Protein AF-A0A087GXR0-F1 (afdb_monomer)

Mean predicted aligned error: 20.72 Å

Organism: Arabis alpina (NCBI:txid50452)

Solvent-accessible surface area (backbone atoms only — not comparable to full-atom values): 18730 Å² total; per-residue (Å²): 136,85,79,82,79,74,84,76,69,85,72,77,83,76,86,77,91,80,88,78,87,49,91,90,51,58,54,83,78,35,66,70,58,39,52,51,51,52,47,58,57,55,62,73,44,72,85,60,73,87,81,65,79,83,84,52,60,67,59,54,51,52,51,51,52,51,51,53,50,52,55,45,50,51,52,52,50,49,53,54,48,54,55,49,50,55,50,49,56,51,50,52,54,52,50,56,54,50,49,57,53,50,54,54,50,51,51,54,51,49,53,53,49,54,52,51,52,52,52,51,51,54,51,52,52,52,52,52,54,52,50,55,52,49,57,48,52,52,51,56,49,54,52,50,55,52,49,52,54,51,53,52,51,50,51,51,50,51,52,52,52,51,49,51,51,52,49,51,50,53,50,50,53,51,55,49,55,51,52,51,50,52,50,52,53,50,46,53,52,51,48,52,53,50,50,52,52,50,54,49,51,55,51,41,46,74,73,70,47,93,69,62,63,71,61,54,55,49,50,52,50,52,45,50,52,50,49,55,53,54,73,65,54,85,72,80,75,82,51,82,72,80,72,63,79,74,73,80,69,82,75,72,74,84,75,70,77,79,82,76,78,76,78,72,74,79,80,76,80,75,81,88,81,90,85,88,82,85,87,83,89,80,88,81,93,74,92,79,81,87,81,86,86,81,88,81,82,90,86,136

Radius of gyration: 70.21 Å; Cα contacts (8 Å, |Δi|>4): 50; chains: 1; bounding box: 139×58×192 Å

pLDDT: mean 74.2, std 22.51, range [32.25, 98.5]

Sequence (300 aa):
MRGKIEETGDLPSFDFEFSFKGYGKHISDVPEKCTEFLRCVQGHLRQYNPALDFADKPVYTLYAEELVRDVSHVNFMATRLAKTELRTIKLTSEVETLKGQLDRQVEISMEMTEEAESARGRAKEAGNKLGMLRDQLERERNERDAEILLLKEENKKLKAAGLDVVQKTVQTTISKALSDAEEDNHLNSLINQVNYSLELYASLRADGIDVTEEKIEKLQADLKSLNEEFDSLDVEVAKPEDYLVIPVADRVPLDLPSFHLYFGEGTRTRPARETYLQLKSRDCSGRRKCPGRGRGSRCG

Structure (mmCIF, N/CA/C/O backbone):
data_AF-A0A087GXR0-F1
#
_entry.id   AF-A0A087GXR0-F1
#
loop_
_atom_site.group_PDB
_atom_site.id
_atom_site.type_symbol
_atom_site.label_atom_id
_atom_site.label_alt_id
_atom_site.label_comp_id
_atom_site.label_asym_id
_atom_site.label_entity_id
_atom_site.label_seq_id
_atom_site.pdbx_PDB_ins_code
_atom_site.Cartn_x
_atom_site.Cartn_y
_atom_site.Cartn_z
_atom_site.occupancy
_atom_site.B_iso_or_equiv
_atom_site.auth_seq_id
_atom_site.auth_comp_id
_atom_site.auth_asym_id
_atom_site.auth_atom_id
_atom_site.pdbx_PDB_model_num
ATOM 1 N N . MET A 1 1 ? 69.099 -2.886 -46.175 1.00 37.75 1 MET A N 1
ATOM 2 C CA . MET A 1 1 ? 69.866 -2.611 -47.407 1.00 37.75 1 MET A CA 1
ATOM 3 C C . MET A 1 1 ? 69.306 -1.345 -48.021 1.00 37.75 1 MET A C 1
ATOM 5 O O . MET A 1 1 ? 68.123 -1.304 -48.321 1.00 37.75 1 MET A O 1
ATOM 9 N N . ARG A 1 2 ? 70.108 -0.279 -48.053 1.00 35.69 2 ARG A N 1
ATOM 10 C CA . ARG A 1 2 ? 69.692 1.078 -48.419 1.00 35.69 2 ARG A CA 1
ATOM 11 C C . ARG A 1 2 ? 70.212 1.331 -49.838 1.00 35.69 2 ARG A C 1
ATOM 13 O O . ARG A 1 2 ? 71.390 1.627 -50.005 1.00 35.69 2 ARG A O 1
ATOM 20 N N . GLY A 1 3 ? 69.368 1.086 -50.839 1.00 36.41 3 GLY A N 1
ATOM 21 C CA . GLY A 1 3 ? 69.678 1.391 -52.235 1.00 36.41 3 GLY A CA 1
ATOM 22 C C . GLY A 1 3 ? 69.648 2.900 -52.435 1.00 36.41 3 GLY A C 1
ATOM 23 O O . GLY A 1 3 ? 68.639 3.536 -52.137 1.00 36.41 3 GLY A O 1
ATOM 24 N N . LYS A 1 4 ? 70.775 3.471 -52.866 1.00 35.72 4 LYS A N 1
ATOM 25 C CA . LYS A 1 4 ? 70.855 4.853 -53.338 1.00 35.72 4 LYS A CA 1
ATOM 26 C C . LYS A 1 4 ? 70.000 4.954 -54.600 1.00 35.72 4 LYS A C 1
ATOM 28 O O . LYS A 1 4 ? 70.292 4.273 -55.577 1.00 35.72 4 LYS A O 1
ATOM 33 N N . ILE A 1 5 ? 68.945 5.757 -54.548 1.00 42.88 5 ILE A N 1
ATOM 34 C CA . ILE A 1 5 ? 68.264 6.230 -55.750 1.00 42.88 5 ILE A CA 1
ATOM 35 C C . ILE A 1 5 ? 69.165 7.341 -56.281 1.00 42.88 5 ILE A C 1
ATOM 37 O O . ILE A 1 5 ? 69.386 8.337 -55.593 1.00 42.88 5 ILE A O 1
ATOM 41 N N . GLU A 1 6 ? 69.785 7.089 -57.428 1.00 41.47 6 GLU A N 1
ATOM 42 C CA . GLU A 1 6 ? 70.502 8.102 -58.192 1.00 41.47 6 GLU A CA 1
ATOM 43 C C . GLU A 1 6 ? 69.533 9.238 -58.532 1.00 41.47 6 GLU A C 1
ATOM 45 O O . GLU A 1 6 ? 68.385 8.988 -58.903 1.00 41.47 6 GLU A O 1
ATOM 50 N N . GLU A 1 7 ? 69.991 10.480 -58.362 1.00 43.94 7 GLU A N 1
ATOM 51 C CA . GLU A 1 7 ? 69.312 11.675 -58.853 1.00 43.94 7 GLU A CA 1
ATOM 52 C C . GLU A 1 7 ? 69.064 11.517 -60.356 1.00 43.94 7 GLU A C 1
ATOM 54 O O . GLU A 1 7 ? 69.954 11.704 -61.186 1.00 43.94 7 GLU A O 1
ATOM 59 N N . THR A 1 8 ? 67.833 11.169 -60.722 1.00 38.31 8 THR A N 1
ATOM 60 C CA . THR A 1 8 ? 67.311 11.476 -62.048 1.00 38.31 8 THR A CA 1
ATOM 61 C C . THR A 1 8 ? 67.240 12.990 -62.133 1.00 38.31 8 THR A C 1
ATOM 63 O O . THR A 1 8 ? 66.433 13.600 -61.432 1.00 38.31 8 THR A O 1
ATOM 66 N N . GLY A 1 9 ? 68.144 13.566 -62.929 1.00 36.38 9 GLY A N 1
ATOM 67 C CA . GLY A 1 9 ? 68.273 15.003 -63.133 1.00 36.38 9 GLY A CA 1
ATOM 68 C C . GLY A 1 9 ? 66.937 15.685 -63.406 1.00 36.38 9 GLY A C 1
ATOM 69 O O . GLY A 1 9 ? 66.017 15.070 -63.949 1.00 36.38 9 GLY A O 1
ATOM 70 N N . ASP A 1 10 ? 66.865 16.951 -63.000 1.00 40.69 10 ASP A N 1
ATOM 71 C CA . ASP A 1 10 ? 65.706 17.826 -63.129 1.00 40.69 10 ASP A CA 1
ATOM 72 C C . ASP A 1 10 ? 65.005 17.631 -64.480 1.00 40.69 10 ASP A C 1
ATOM 74 O O . ASP A 1 10 ? 65.480 18.062 -65.535 1.00 40.69 10 ASP A O 1
ATOM 78 N N . LEU A 1 11 ? 63.854 16.953 -64.445 1.00 39.56 11 LEU A N 1
ATOM 79 C CA . LEU A 1 11 ? 62.919 16.963 -65.557 1.00 39.56 11 LEU A CA 1
ATOM 80 C C . LEU A 1 11 ? 62.507 18.426 -65.756 1.00 39.56 11 LEU A C 1
ATOM 82 O O . LEU A 1 11 ? 62.111 19.066 -64.777 1.00 39.56 11 LEU A O 1
ATOM 86 N N . PRO A 1 12 ? 62.603 18.983 -66.976 1.00 43.06 12 PRO A N 1
ATOM 87 C CA . PRO A 1 12 ? 62.184 20.354 -67.213 1.00 43.06 12 PRO A CA 1
ATOM 88 C C . PRO A 1 12 ? 60.736 20.509 -66.742 1.00 43.06 12 PRO A C 1
ATOM 90 O O . PRO A 1 12 ? 59.875 19.711 -67.118 1.00 43.06 12 PRO A O 1
ATOM 93 N N . SER A 1 13 ? 60.483 21.510 -65.895 1.00 45.94 13 SER A N 1
ATOM 94 C CA . SER A 1 13 ? 59.127 21.914 -65.521 1.00 45.94 13 SER A CA 1
ATOM 95 C C . SER A 1 13 ? 58.388 22.272 -66.803 1.00 45.94 13 SER A C 1
ATOM 97 O O . SER A 1 13 ? 58.622 23.323 -67.401 1.00 45.94 13 SER A O 1
ATOM 99 N N . PHE A 1 14 ? 57.560 21.354 -67.296 1.00 48.25 14 PHE A N 1
ATOM 100 C CA . PHE A 1 14 ? 56.673 21.624 -68.413 1.00 48.25 14 PHE A CA 1
ATOM 101 C C . PHE A 1 14 ? 55.528 22.482 -67.881 1.00 48.25 14 PHE A C 1
ATOM 103 O O . PHE A 1 14 ? 54.493 21.961 -67.468 1.00 48.25 14 PHE A O 1
ATOM 110 N N . ASP A 1 15 ? 55.715 23.800 -67.886 1.00 45.22 15 ASP A N 1
ATOM 111 C CA . ASP A 1 15 ? 54.652 24.745 -67.555 1.00 45.22 15 ASP A CA 1
ATOM 112 C C . ASP A 1 15 ? 53.645 24.753 -68.720 1.00 45.22 15 ASP A C 1
ATOM 114 O O . ASP A 1 15 ? 53.765 25.484 -69.709 1.00 45.22 15 ASP A O 1
ATOM 118 N N . PHE A 1 16 ? 52.689 23.825 -68.659 1.00 56.09 16 PHE A N 1
ATOM 119 C CA . PHE A 1 16 ? 51.553 23.720 -69.568 1.00 56.09 16 PHE A CA 1
ATOM 120 C C . PHE A 1 16 ? 50.339 24.379 -68.913 1.00 56.09 16 PHE A C 1
ATOM 122 O O . PHE A 1 16 ? 49.667 23.782 -68.073 1.00 56.09 16 PHE A O 1
ATOM 129 N N . GLU A 1 17 ? 50.047 25.622 -69.291 1.00 54.62 17 GLU A N 1
ATOM 130 C CA . GLU A 1 17 ? 48.903 26.361 -68.760 1.00 54.62 17 GLU A CA 1
ATOM 131 C C . GLU A 1 17 ? 47.749 26.349 -69.777 1.00 54.62 17 GLU A C 1
ATOM 133 O O . GLU A 1 17 ? 47.618 27.222 -70.632 1.00 54.62 17 GLU A O 1
ATOM 138 N N . PHE A 1 18 ? 46.908 25.313 -69.709 1.00 63.69 18 PHE A N 1
ATOM 139 C CA . PHE A 1 18 ? 45.656 25.225 -70.466 1.00 63.69 18 PHE A CA 1
ATOM 140 C C . PHE A 1 18 ? 44.491 25.004 -69.502 1.00 63.69 18 PHE A C 1
ATOM 142 O O . PHE A 1 18 ? 44.458 24.017 -68.766 1.00 63.69 18 PHE A O 1
ATOM 149 N N . SER A 1 19 ? 43.506 25.905 -69.512 1.00 64.31 19 SER A N 1
ATOM 150 C CA . SER A 1 19 ? 42.320 25.792 -68.660 1.00 64.31 19 SER A CA 1
ATOM 151 C C . SER A 1 19 ? 41.055 25.573 -69.492 1.00 64.31 19 SER A C 1
ATOM 153 O O . SER A 1 19 ? 40.649 26.401 -70.307 1.00 64.31 19 SER A O 1
ATOM 155 N N . PHE A 1 20 ? 40.390 24.439 -69.262 1.00 73.19 20 PHE A N 1
ATOM 156 C CA . PHE A 1 20 ? 39.096 24.123 -69.861 1.00 73.19 20 PHE A CA 1
ATOM 157 C C . PHE A 1 20 ? 38.086 23.786 -68.767 1.00 73.19 20 PHE A C 1
ATOM 159 O O . PHE A 1 20 ? 38.137 22.732 -68.135 1.00 73.19 20 PHE A O 1
ATOM 166 N N . LYS A 1 21 ? 37.133 24.693 -68.537 1.00 69.00 21 LYS A N 1
ATOM 167 C CA . LYS A 1 21 ? 35.973 24.425 -67.682 1.00 69.00 21 LYS A CA 1
ATOM 168 C C . LYS A 1 21 ? 34.937 23.691 -68.525 1.00 69.00 21 LYS A C 1
ATOM 170 O O . LYS A 1 21 ? 34.105 24.319 -69.166 1.00 69.00 21 LYS A O 1
ATOM 175 N N . GLY A 1 22 ? 35.016 22.363 -68.552 1.00 66.12 22 GLY A N 1
ATOM 176 C CA . GLY A 1 22 ? 34.190 21.541 -69.439 1.00 66.12 22 GLY A CA 1
ATOM 177 C C . GLY A 1 22 ? 32.683 21.577 -69.169 1.00 66.12 22 GLY A C 1
ATOM 178 O O . GLY A 1 22 ? 31.931 21.140 -70.024 1.00 66.12 22 GLY A O 1
ATOM 179 N N . TYR A 1 23 ? 32.210 22.080 -68.017 1.00 69.44 23 TYR A N 1
ATOM 180 C CA . TYR A 1 23 ? 30.780 22.162 -67.637 1.00 69.44 23 TYR A CA 1
ATOM 181 C C . TYR A 1 23 ? 29.932 20.919 -68.016 1.00 69.44 23 TYR A C 1
ATOM 183 O O . TYR A 1 23 ? 28.751 21.036 -68.327 1.00 69.44 23 TYR A O 1
ATOM 191 N N . GLY A 1 24 ? 30.528 19.719 -67.992 1.00 69.38 24 GLY A N 1
ATOM 192 C CA . GLY A 1 24 ? 29.871 18.456 -68.356 1.00 69.38 24 GLY A CA 1
ATOM 193 C C . GLY A 1 24 ? 30.002 18.005 -69.821 1.00 69.38 24 GLY A C 1
ATOM 194 O O . GLY A 1 24 ? 29.430 16.975 -70.160 1.00 69.38 24 GLY A O 1
ATOM 195 N N . LYS A 1 25 ? 30.746 18.722 -70.670 1.00 69.50 25 LYS A N 1
ATOM 196 C CA . LYS A 1 25 ? 31.079 18.362 -72.060 1.00 69.50 25 LYS A CA 1
ATOM 197 C C . LYS A 1 25 ? 32.554 17.979 -72.203 1.00 69.50 25 LYS A C 1
ATOM 199 O O . LYS A 1 25 ? 33.402 18.478 -71.457 1.00 69.50 25 LYS A O 1
ATOM 204 N N . HIS A 1 26 ? 32.858 17.111 -73.165 1.00 68.44 26 HIS A N 1
ATOM 205 C CA . HIS A 1 26 ? 34.227 16.728 -73.497 1.00 68.44 26 HIS A CA 1
ATOM 206 C C . HIS A 1 26 ? 34.898 17.823 -74.346 1.00 68.44 26 HIS A C 1
ATOM 208 O O . HIS A 1 26 ? 34.212 18.546 -75.066 1.00 68.44 26 HIS A O 1
ATOM 214 N N . ILE A 1 27 ? 36.230 17.973 -74.298 1.00 65.88 27 ILE A N 1
ATOM 215 C CA . ILE A 1 27 ? 36.916 19.018 -75.090 1.00 65.88 27 ILE A CA 1
ATOM 216 C C . ILE A 1 27 ? 36.706 18.824 -76.599 1.00 65.88 27 ILE A C 1
ATOM 218 O O . ILE A 1 27 ? 36.606 19.794 -77.342 1.00 65.88 27 ILE A O 1
ATOM 222 N N . SER A 1 28 ? 36.585 17.568 -77.040 1.00 62.12 28 SER A N 1
ATOM 223 C CA . SER A 1 28 ? 36.306 17.209 -78.434 1.00 62.12 28 SER A CA 1
ATOM 224 C C . SER A 1 28 ? 34.924 17.675 -78.898 1.00 62.12 28 SER A C 1
ATOM 226 O O . SER A 1 28 ? 34.720 17.846 -80.093 1.00 62.12 28 SER A O 1
ATOM 228 N N . ASP A 1 29 ? 34.001 17.930 -77.963 1.00 71.12 29 ASP A N 1
ATOM 229 C CA . ASP A 1 29 ? 32.668 18.471 -78.255 1.00 71.12 29 ASP A CA 1
ATOM 230 C C . ASP A 1 29 ? 32.681 20.007 -78.383 1.00 71.12 29 ASP A C 1
ATOM 232 O O . ASP A 1 29 ? 31.645 20.616 -78.657 1.00 71.12 29 ASP A O 1
ATOM 236 N N . VAL A 1 30 ? 33.832 20.653 -78.141 1.00 74.56 30 VAL A N 1
ATOM 237 C CA . VAL A 1 30 ? 34.027 22.109 -78.202 1.00 74.56 30 VAL A CA 1
ATOM 238 C C . VAL A 1 30 ? 35.198 22.415 -79.152 1.00 74.56 30 VAL A C 1
ATOM 240 O O . VAL A 1 30 ? 36.341 22.552 -78.698 1.00 74.56 30 VAL A O 1
ATOM 243 N N . PRO A 1 31 ? 34.943 22.511 -80.476 1.00 65.88 31 PRO A N 1
ATOM 244 C CA . PRO A 1 31 ? 35.978 22.609 -81.512 1.00 65.88 31 PRO A CA 1
ATOM 245 C C . PRO A 1 31 ? 36.991 23.736 -81.286 1.00 65.88 31 PRO A C 1
ATOM 247 O O . PRO A 1 31 ? 38.188 23.565 -81.526 1.00 65.88 31 PRO A O 1
ATOM 250 N N . GLU A 1 32 ? 36.543 24.876 -80.763 1.00 69.62 32 GLU A N 1
ATOM 251 C CA . GLU A 1 32 ? 37.390 26.037 -80.488 1.00 69.62 32 GLU A CA 1
ATOM 252 C C . GLU A 1 32 ? 38.412 25.731 -79.389 1.00 69.62 32 GLU A C 1
ATOM 254 O O . GLU A 1 32 ? 39.590 26.066 -79.519 1.00 69.62 32 GLU A O 1
ATOM 259 N N . LYS A 1 33 ? 37.977 25.038 -78.330 1.00 74.69 33 LYS A N 1
ATOM 260 C CA . LYS A 1 33 ? 38.832 24.666 -77.197 1.00 74.69 33 LYS A CA 1
ATOM 261 C C . LYS A 1 33 ? 39.746 23.496 -77.525 1.00 74.69 33 LYS A C 1
ATOM 263 O O . LYS A 1 33 ? 40.895 23.502 -77.092 1.00 74.69 33 LYS A O 1
ATOM 268 N N . CYS A 1 34 ? 39.282 22.559 -78.348 1.00 64.88 34 CYS A N 1
ATOM 269 C CA . CYS A 1 34 ? 40.122 21.506 -78.915 1.00 64.88 34 CYS A CA 1
ATOM 270 C C . CYS A 1 34 ? 41.269 22.104 -79.751 1.00 64.88 34 CYS A C 1
ATOM 272 O O . CYS A 1 34 ? 42.431 21.748 -79.576 1.00 64.88 34 CYS A O 1
ATOM 274 N N . THR A 1 35 ? 40.969 23.102 -80.588 1.00 63.53 35 THR A N 1
ATOM 275 C CA . THR A 1 35 ? 41.974 23.785 -81.420 1.00 63.53 35 THR A CA 1
ATOM 276 C C . THR A 1 35 ? 42.956 24.627 -80.594 1.00 63.53 35 THR A C 1
ATOM 278 O O . THR A 1 35 ? 44.132 24.730 -80.941 1.00 63.53 35 THR A O 1
ATOM 281 N N . GLU A 1 36 ? 42.491 25.261 -79.516 1.00 70.38 36 GLU A N 1
ATOM 282 C CA . GLU A 1 36 ? 43.336 26.011 -78.574 1.00 70.38 36 GLU A CA 1
ATOM 283 C C . GLU A 1 36 ? 44.296 25.075 -77.827 1.00 70.38 36 GLU A C 1
ATOM 285 O O . GLU A 1 36 ? 45.497 25.334 -77.788 1.00 70.38 36 GLU A O 1
ATOM 290 N N . PHE A 1 37 ? 43.795 23.934 -77.348 1.00 70.19 37 PHE A N 1
ATOM 291 C CA . PHE A 1 37 ? 44.607 22.885 -76.732 1.00 70.19 37 PHE A CA 1
ATOM 292 C C . PHE A 1 37 ? 45.667 22.340 -77.695 1.00 70.19 37 PHE A C 1
ATOM 294 O O . PHE A 1 37 ? 46.847 22.291 -77.351 1.00 70.19 37 PHE A O 1
ATOM 301 N N . LEU A 1 38 ? 45.273 22.002 -78.927 1.00 64.62 38 LEU A N 1
ATOM 302 C CA . LEU A 1 38 ? 46.194 21.532 -79.965 1.00 64.62 38 LEU A CA 1
ATOM 303 C C . LEU A 1 38 ? 47.287 22.563 -80.274 1.00 64.62 38 LEU A C 1
ATOM 305 O O . LEU A 1 38 ? 48.443 22.185 -80.446 1.00 64.62 38 LEU A O 1
ATOM 309 N N . ARG A 1 39 ? 46.957 23.862 -80.285 1.00 66.12 39 ARG A N 1
ATOM 310 C CA . ARG A 1 39 ? 47.944 24.940 -80.455 1.00 66.12 39 ARG A CA 1
ATOM 311 C C . ARG A 1 39 ? 48.898 25.069 -79.269 1.00 66.12 39 ARG A C 1
ATOM 313 O O . ARG A 1 39 ? 50.082 25.297 -79.498 1.00 66.12 39 ARG A O 1
ATOM 320 N N . CYS A 1 40 ? 48.426 24.899 -78.035 1.00 66.06 40 CYS A N 1
ATOM 321 C CA . CYS A 1 40 ? 49.286 24.875 -76.847 1.00 66.06 40 CYS A CA 1
ATOM 322 C C . CYS A 1 40 ? 50.261 23.686 -76.880 1.00 66.06 40 CYS A C 1
ATOM 324 O O . CYS A 1 40 ? 51.451 23.864 -76.635 1.00 66.06 40 CYS A O 1
ATOM 326 N N . VAL A 1 41 ? 49.785 22.496 -77.261 1.00 61.66 41 VAL A N 1
ATOM 327 C CA . VAL A 1 41 ? 50.624 21.294 -77.407 1.00 61.66 41 VAL A CA 1
ATOM 328 C C . VAL A 1 41 ? 51.628 21.453 -78.560 1.00 61.66 41 VAL A C 1
ATOM 330 O O . VAL A 1 41 ? 52.816 21.192 -78.383 1.00 61.66 41 VAL A O 1
ATOM 333 N N . GLN A 1 42 ? 51.193 21.954 -79.723 1.00 57.03 42 GLN A N 1
ATOM 334 C CA . GLN A 1 42 ? 52.064 22.213 -80.882 1.00 57.03 42 GLN A CA 1
ATOM 335 C C . GLN A 1 42 ? 53.089 23.332 -80.636 1.00 57.03 42 GLN A C 1
ATOM 337 O O . GLN A 1 42 ? 54.195 23.273 -81.169 1.00 57.03 42 GLN A O 1
ATOM 342 N N . GLY A 1 43 ? 52.757 24.346 -79.831 1.00 54.19 43 GLY A N 1
ATOM 343 C CA . GLY A 1 43 ? 53.668 25.435 -79.467 1.00 54.19 43 GLY A CA 1
ATOM 344 C C . GLY A 1 43 ? 54.884 24.969 -78.660 1.00 54.19 43 GLY A C 1
ATOM 345 O O . GLY A 1 43 ? 55.979 25.499 -78.857 1.00 54.19 43 GLY A O 1
ATOM 346 N N . HIS A 1 44 ? 54.717 23.935 -77.829 1.00 51.25 44 HIS A N 1
ATOM 347 C CA . HIS A 1 44 ? 55.801 23.313 -77.054 1.00 51.25 44 HIS A CA 1
ATOM 348 C C . HIS A 1 44 ? 56.630 22.305 -77.859 1.00 51.25 44 HIS A C 1
ATOM 350 O O . HIS A 1 44 ? 57.761 22.000 -77.492 1.00 51.25 44 HIS A O 1
ATOM 356 N N . LEU A 1 45 ? 56.137 21.861 -79.016 1.00 48.69 45 LEU A N 1
ATOM 357 C CA . LEU A 1 45 ? 56.872 21.030 -79.976 1.00 48.69 45 LEU A CA 1
ATOM 358 C C . LEU A 1 45 ? 57.796 21.838 -80.899 1.00 48.69 45 LEU A C 1
ATOM 360 O O . LEU A 1 45 ? 58.245 21.326 -81.918 1.00 48.69 45 LEU A O 1
ATOM 364 N N . ARG A 1 46 ? 58.144 23.087 -80.562 1.00 47.47 46 ARG A N 1
ATOM 365 C CA . ARG A 1 46 ? 59.044 23.942 -81.366 1.00 47.47 46 ARG A CA 1
ATOM 366 C C . ARG A 1 46 ? 60.475 23.408 -81.558 1.00 47.47 46 ARG A C 1
ATOM 368 O O . ARG A 1 46 ? 61.256 24.045 -82.257 1.00 47.47 46 ARG A O 1
ATOM 375 N N . GLN A 1 47 ? 60.818 22.245 -81.004 1.00 47.91 47 GLN A N 1
ATOM 376 C CA . GLN A 1 47 ? 62.013 21.481 -81.393 1.00 47.91 47 GLN A CA 1
ATOM 377 C C . GLN A 1 47 ? 61.785 20.549 -82.599 1.00 47.91 47 GLN A C 1
ATOM 379 O O . GLN A 1 47 ? 62.703 19.846 -83.015 1.00 47.91 47 GLN A O 1
ATOM 384 N N . TYR A 1 48 ? 60.590 20.536 -83.187 1.00 45.09 48 TYR A N 1
ATOM 385 C CA . TYR A 1 48 ? 60.284 19.742 -84.367 1.00 45.09 48 TYR A CA 1
ATOM 386 C C . TYR A 1 48 ? 60.581 20.544 -85.638 1.00 45.09 48 TYR A C 1
ATOM 388 O O . TYR A 1 48 ? 59.972 21.581 -85.904 1.00 45.09 48 TYR A O 1
ATOM 396 N N . ASN A 1 49 ? 61.560 20.071 -86.409 1.00 44.38 49 ASN A N 1
ATOM 397 C CA . ASN A 1 49 ? 62.011 20.695 -87.648 1.00 44.38 49 ASN A CA 1
ATOM 398 C C . ASN A 1 49 ? 60.909 20.597 -88.732 1.00 44.38 49 ASN A C 1
ATOM 400 O O . ASN A 1 49 ? 60.579 19.482 -89.141 1.00 44.38 49 ASN A O 1
ATOM 404 N N . PRO A 1 50 ? 60.355 21.715 -89.245 1.00 48.53 50 PRO A N 1
ATOM 405 C CA . PRO A 1 50 ? 59.269 21.707 -90.235 1.00 48.53 50 PRO A CA 1
ATOM 406 C C . PRO A 1 50 ? 59.679 21.231 -91.640 1.00 48.53 50 PRO A C 1
ATOM 408 O O . PRO A 1 50 ? 58.855 21.258 -92.549 1.00 48.53 50 PRO A O 1
ATOM 411 N N . ALA A 1 51 ? 60.947 20.857 -91.840 1.00 50.03 51 ALA A N 1
ATOM 412 C CA . ALA A 1 51 ? 61.515 20.470 -93.131 1.00 50.03 51 ALA A CA 1
ATOM 413 C C . ALA A 1 51 ? 61.392 18.966 -93.466 1.00 50.03 51 ALA A C 1
ATOM 415 O O . ALA A 1 51 ? 61.933 18.530 -94.481 1.00 50.03 51 ALA A O 1
ATOM 416 N N . LEU A 1 52 ? 60.717 18.163 -92.634 1.00 50.12 52 LEU A N 1
ATOM 417 C CA . LEU A 1 52 ? 60.385 16.772 -92.962 1.00 50.12 52 LEU A CA 1
ATOM 418 C C . LEU A 1 52 ? 59.214 16.740 -93.960 1.00 50.12 52 LEU A C 1
ATOM 420 O O . LEU A 1 52 ? 58.133 17.255 -93.682 1.00 50.12 52 LEU A O 1
ATOM 424 N N . ASP A 1 53 ? 59.479 16.167 -95.133 1.00 46.53 53 ASP A N 1
ATOM 425 C CA . ASP A 1 53 ? 58.598 16.092 -96.301 1.00 46.53 53 ASP A CA 1
ATOM 426 C C . ASP A 1 53 ? 57.201 15.528 -95.955 1.00 46.53 53 ASP A C 1
ATOM 428 O O . ASP A 1 53 ? 57.058 14.505 -95.282 1.00 46.53 53 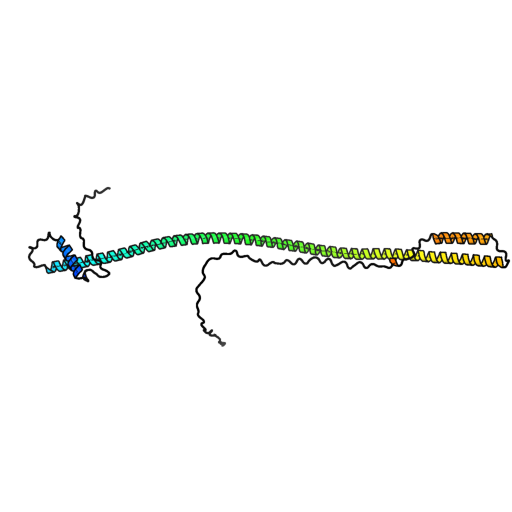ASP A O 1
ATOM 432 N N . PHE A 1 54 ? 56.147 16.230 -96.376 1.00 50.84 54 PHE A N 1
ATOM 433 C CA . PHE A 1 54 ? 54.767 16.039 -95.915 1.00 50.84 54 PHE A CA 1
ATOM 434 C C . PHE A 1 54 ? 54.039 14.890 -96.639 1.00 50.84 54 PHE A C 1
ATOM 436 O O . PHE A 1 54 ? 53.022 15.114 -97.295 1.00 50.84 54 PHE A O 1
ATOM 443 N N . ALA A 1 55 ? 54.494 13.650 -96.461 1.00 53.12 55 ALA A N 1
ATOM 444 C CA . ALA A 1 55 ? 53.677 12.470 -96.772 1.00 53.12 55 ALA A CA 1
ATOM 445 C C . ALA A 1 55 ? 52.723 12.089 -95.610 1.00 53.12 55 ALA A C 1
ATOM 447 O O . ALA A 1 55 ? 51.613 11.623 -95.857 1.00 53.12 55 ALA A O 1
ATOM 448 N N . ASP A 1 56 ? 53.086 12.400 -94.353 1.00 54.06 56 ASP A N 1
ATOM 449 C CA . ASP A 1 56 ? 52.415 11.877 -93.142 1.00 54.06 56 ASP A CA 1
ATOM 450 C C . ASP A 1 56 ? 51.682 12.932 -92.282 1.00 54.06 56 ASP A C 1
ATOM 452 O O . ASP A 1 56 ? 51.264 12.662 -91.154 1.00 54.06 56 ASP A O 1
ATOM 456 N N . LYS A 1 57 ? 51.455 14.146 -92.809 1.00 57.91 57 LYS A N 1
ATOM 457 C CA . LYS A 1 57 ? 50.655 15.201 -92.143 1.00 57.91 57 LYS A CA 1
ATOM 458 C C . LYS A 1 57 ? 49.313 14.712 -91.563 1.00 57.91 57 LYS A C 1
ATOM 460 O O . LYS A 1 57 ? 49.024 15.061 -90.418 1.00 57.91 57 LYS A O 1
ATOM 465 N N . PRO A 1 58 ? 48.493 13.921 -92.292 1.00 62.59 58 PRO A N 1
ATOM 466 C CA . PRO A 1 58 ? 47.245 13.403 -91.735 1.00 62.59 58 PRO A CA 1
ATOM 467 C C . PRO A 1 58 ? 47.474 12.411 -90.585 1.00 62.59 58 PRO A C 1
ATOM 469 O O . PRO A 1 58 ? 46.682 12.392 -89.651 1.00 62.59 58 PRO A O 1
ATOM 472 N N . VAL A 1 59 ? 48.567 11.640 -90.596 1.00 63.66 59 VAL A N 1
ATOM 473 C CA . VAL A 1 59 ? 48.896 10.670 -89.534 1.00 63.66 59 VAL A CA 1
ATOM 474 C C . VAL A 1 59 ? 49.200 11.388 -88.221 1.00 63.66 59 VAL A C 1
ATOM 476 O O . VAL A 1 59 ? 48.699 11.002 -87.167 1.00 63.66 59 VAL A O 1
ATOM 479 N N . TYR A 1 60 ? 49.963 12.481 -88.282 1.00 66.19 60 TYR A N 1
ATOM 480 C CA . TYR A 1 60 ? 50.282 13.282 -87.102 1.00 66.19 60 TYR A CA 1
ATOM 481 C C . TYR A 1 60 ? 49.049 13.979 -86.511 1.00 66.19 60 TYR A C 1
ATOM 483 O O . TYR A 1 60 ? 48.875 14.013 -85.294 1.00 66.19 60 TYR A O 1
ATOM 491 N N . THR A 1 61 ? 48.170 14.518 -87.362 1.00 69.94 61 THR A N 1
ATOM 492 C CA . THR A 1 61 ? 46.906 15.117 -86.914 1.00 69.94 61 THR A CA 1
ATOM 493 C C . THR A 1 61 ? 46.000 14.081 -86.248 1.00 69.94 61 THR A C 1
ATOM 495 O O . THR A 1 61 ? 45.498 14.355 -85.162 1.00 69.94 61 THR A O 1
ATOM 498 N N . LEU A 1 62 ? 45.862 12.881 -86.825 1.00 72.12 62 LEU A N 1
ATOM 499 C CA . LEU A 1 62 ? 45.080 11.790 -86.230 1.00 72.12 62 LEU A CA 1
ATOM 500 C C . LEU A 1 62 ? 45.647 11.341 -84.875 1.00 72.12 62 LEU A C 1
ATOM 502 O O . LEU A 1 62 ? 44.892 11.171 -83.920 1.00 72.12 62 LEU A O 1
ATOM 506 N N . TYR A 1 63 ? 46.972 11.214 -84.766 1.00 73.69 63 TYR A N 1
ATOM 507 C CA . TYR A 1 63 ? 47.637 10.895 -83.500 1.00 73.69 63 TYR A CA 1
ATOM 508 C C . TYR A 1 63 ? 47.409 11.979 -82.437 1.00 73.69 63 TYR A C 1
ATOM 510 O O . TYR A 1 63 ? 47.104 11.672 -81.286 1.00 73.69 63 TYR A O 1
ATOM 518 N N . ALA A 1 64 ? 47.516 13.256 -82.816 1.00 71.81 64 ALA A N 1
ATOM 519 C CA . ALA A 1 64 ? 47.265 14.364 -81.903 1.00 71.81 64 ALA A CA 1
ATOM 520 C C . ALA A 1 64 ? 45.802 14.389 -81.431 1.00 71.81 64 ALA A C 1
ATOM 522 O O . ALA A 1 64 ? 45.562 14.552 -80.238 1.00 71.81 64 ALA A O 1
ATOM 523 N N . GLU A 1 65 ? 44.832 14.186 -82.328 1.00 73.75 65 GLU A N 1
ATOM 524 C CA . GLU A 1 65 ? 43.402 14.104 -81.998 1.00 73.75 65 GLU A CA 1
ATOM 525 C C . GLU A 1 65 ? 43.083 12.948 -81.041 1.00 73.75 65 GLU A C 1
ATOM 527 O O . GLU A 1 65 ? 42.335 13.129 -80.076 1.00 73.75 65 GLU A O 1
ATOM 532 N N . GLU A 1 66 ? 43.670 11.773 -81.276 1.00 77.38 66 GLU A N 1
ATOM 533 C CA . GLU A 1 66 ? 43.540 10.608 -80.400 1.00 77.38 66 GLU A CA 1
ATOM 534 C C . GLU A 1 66 ? 44.141 10.873 -79.014 1.00 77.38 66 GLU A C 1
ATOM 536 O O . GLU A 1 66 ? 43.475 10.641 -78.004 1.00 77.38 66 GLU A O 1
ATOM 541 N N . LEU A 1 67 ? 45.327 11.484 -78.948 1.00 77.56 67 LEU A N 1
ATOM 542 C CA . LEU A 1 67 ? 45.953 11.875 -77.686 1.00 77.56 67 LEU A CA 1
ATOM 543 C C . LEU A 1 67 ? 45.108 12.902 -76.913 1.00 77.56 67 LEU A C 1
ATOM 545 O O . LEU A 1 67 ? 44.925 12.765 -75.703 1.00 77.56 67 LEU A O 1
ATOM 549 N N . VAL A 1 68 ? 44.554 13.917 -77.591 1.00 78.56 68 VAL A N 1
ATOM 550 C CA . VAL A 1 68 ? 43.644 14.898 -76.964 1.00 78.56 68 VAL A CA 1
ATOM 551 C C . VAL A 1 68 ? 42.429 14.193 -76.377 1.00 78.56 68 VAL A C 1
ATOM 553 O O . VAL A 1 68 ? 41.998 14.523 -75.266 1.00 78.56 68 VAL A O 1
ATOM 556 N N . ARG A 1 69 ? 41.866 13.231 -77.117 1.00 80.50 69 ARG A N 1
ATOM 557 C CA . ARG A 1 69 ? 40.696 12.468 -76.691 1.00 80.50 69 ARG A CA 1
ATOM 558 C C . ARG A 1 69 ? 40.996 11.646 -75.441 1.00 80.50 69 ARG A C 1
ATOM 560 O O . ARG A 1 69 ? 40.230 11.721 -74.482 1.00 80.50 69 ARG A O 1
ATOM 567 N N . ASP A 1 70 ? 42.122 10.944 -75.421 1.00 76.81 70 ASP A N 1
ATOM 568 C CA . ASP A 1 70 ? 42.516 10.092 -74.299 1.00 76.81 70 ASP A CA 1
ATOM 569 C C . ASP A 1 70 ? 42.838 10.916 -73.046 1.00 76.81 70 ASP A C 1
ATOM 571 O O . ASP A 1 70 ? 42.295 10.646 -71.971 1.00 76.81 70 ASP A O 1
ATOM 575 N N . VAL A 1 71 ? 43.626 11.990 -73.179 1.00 81.56 71 VAL A N 1
ATOM 576 C CA . VAL A 1 71 ? 43.948 12.903 -72.064 1.00 81.56 71 VAL A CA 1
ATOM 577 C C . VAL A 1 71 ? 42.678 13.530 -71.483 1.00 81.56 71 VAL A C 1
ATOM 579 O O . VAL A 1 71 ? 42.524 13.648 -70.265 1.00 81.56 71 VAL A O 1
ATOM 582 N N . SER A 1 72 ? 41.726 13.900 -72.337 1.00 80.75 72 SER A N 1
ATOM 583 C CA . SER A 1 72 ? 40.469 14.518 -71.905 1.00 80.75 72 SER A CA 1
ATOM 584 C C . SER A 1 72 ? 39.531 13.531 -71.221 1.00 80.75 72 SER A C 1
ATOM 586 O O . SER A 1 72 ? 38.905 13.882 -70.216 1.00 80.75 72 SER A O 1
ATOM 588 N N . HIS A 1 73 ? 39.484 12.284 -71.695 1.00 81.50 73 HIS A N 1
ATOM 589 C CA . HIS A 1 73 ? 38.754 11.211 -71.031 1.00 81.50 73 HIS A CA 1
ATOM 590 C C . HIS A 1 73 ? 39.339 10.940 -69.640 1.00 81.50 73 HIS A C 1
ATOM 592 O O . HIS A 1 73 ? 38.594 10.875 -68.658 1.00 81.50 73 HIS A O 1
ATOM 598 N N . VAL A 1 74 ? 40.667 10.830 -69.529 1.00 88.00 74 VAL A N 1
ATOM 599 C CA . VAL A 1 74 ? 41.354 10.628 -68.244 1.00 88.00 74 VAL A CA 1
ATOM 600 C C . VAL A 1 74 ? 41.065 11.786 -67.287 1.00 88.00 74 VAL A C 1
ATOM 602 O O . VAL A 1 74 ? 40.664 11.538 -66.151 1.00 88.00 74 VAL A O 1
ATOM 605 N N . ASN A 1 75 ? 41.149 13.039 -67.743 1.00 85.19 75 ASN A N 1
ATOM 606 C CA . ASN A 1 75 ? 40.827 14.215 -66.924 1.00 85.19 75 ASN A CA 1
ATOM 607 C C . ASN A 1 75 ? 39.363 14.228 -66.447 1.00 85.19 75 ASN A C 1
ATOM 609 O O . ASN A 1 75 ? 39.075 14.568 -65.292 1.00 85.19 75 ASN A O 1
ATOM 613 N N . PHE A 1 76 ? 38.425 13.828 -67.310 1.00 88.00 76 PHE A N 1
ATOM 614 C CA . PHE A 1 76 ? 37.015 13.684 -66.944 1.00 88.00 76 PHE A CA 1
ATOM 615 C C . PHE A 1 76 ? 36.818 12.611 -65.862 1.00 88.00 76 PHE A C 1
ATOM 617 O O . PHE A 1 76 ? 36.143 12.854 -64.855 1.00 88.00 76 PHE A O 1
ATOM 624 N N . MET A 1 77 ? 37.442 11.444 -66.033 1.00 91.19 77 MET A N 1
ATOM 625 C CA . MET A 1 77 ? 37.378 10.342 -65.071 1.00 91.19 77 MET A CA 1
ATOM 626 C C . MET A 1 77 ? 38.042 10.703 -63.740 1.00 91.19 77 MET A C 1
ATOM 628 O O . MET A 1 77 ? 37.457 10.427 -62.694 1.00 91.19 77 MET A O 1
ATOM 632 N N . ALA A 1 78 ? 39.185 11.394 -63.765 1.00 88.81 78 ALA A N 1
ATOM 633 C CA . ALA A 1 78 ? 39.869 11.898 -62.576 1.00 88.81 78 ALA A CA 1
ATOM 634 C C . ALA A 1 78 ? 38.988 12.881 -61.789 1.00 88.81 78 ALA A C 1
ATOM 636 O O . ALA A 1 78 ? 38.821 12.741 -60.580 1.00 88.81 78 ALA A O 1
ATOM 637 N N . THR A 1 79 ? 38.325 13.820 -62.475 1.00 91.38 79 THR A N 1
ATOM 638 C CA . THR A 1 79 ? 37.391 14.762 -61.831 1.00 91.38 79 THR A CA 1
ATOM 639 C C . THR A 1 79 ? 36.202 14.033 -61.197 1.00 91.38 79 THR A C 1
ATOM 641 O O . THR A 1 79 ? 35.765 14.362 -60.089 1.00 91.38 79 THR A O 1
ATOM 644 N N . ARG A 1 80 ? 35.659 13.021 -61.888 1.00 92.06 80 ARG A N 1
ATOM 645 C CA . ARG A 1 80 ? 34.554 12.207 -61.368 1.00 92.06 80 ARG A CA 1
ATOM 646 C C . ARG A 1 80 ? 34.983 11.397 -60.144 1.00 92.06 80 ARG A C 1
ATOM 648 O O . ARG A 1 80 ? 34.219 11.347 -59.181 1.00 92.06 80 ARG A O 1
ATOM 655 N N . LEU A 1 81 ? 36.186 10.820 -60.177 1.00 95.25 81 LEU A N 1
ATOM 656 C CA . LEU A 1 81 ? 36.780 10.071 -59.073 1.00 95.25 81 LEU A CA 1
ATOM 657 C C . LEU A 1 81 ? 36.995 10.966 -57.844 1.00 95.25 81 LEU A C 1
ATOM 659 O O . LEU A 1 81 ? 36.483 10.648 -56.773 1.00 95.25 81 LEU A O 1
ATOM 663 N N . ALA A 1 82 ? 37.607 12.140 -58.015 1.00 94.06 82 ALA A N 1
ATOM 664 C CA . ALA A 1 82 ? 37.810 13.103 -56.930 1.00 94.06 82 ALA A CA 1
ATOM 665 C C . ALA A 1 82 ? 36.481 13.520 -56.266 1.00 94.06 82 ALA A C 1
ATOM 667 O O . ALA A 1 82 ? 36.366 13.616 -55.042 1.00 94.06 82 ALA A O 1
ATOM 668 N N . LYS A 1 83 ? 35.415 13.704 -57.061 1.00 95.81 83 LYS A N 1
ATOM 669 C CA . LYS A 1 83 ? 34.071 13.995 -56.532 1.00 95.81 83 LYS A CA 1
ATOM 670 C C . LYS A 1 83 ? 33.497 12.833 -55.717 1.00 95.81 83 LYS A C 1
ATOM 672 O O . LYS A 1 83 ? 32.785 13.075 -54.741 1.00 95.81 83 LYS A O 1
ATOM 677 N N . THR A 1 84 ? 33.744 11.587 -56.120 1.00 95.75 84 THR A N 1
ATOM 678 C CA . THR A 1 84 ? 33.313 10.416 -55.344 1.00 95.75 84 THR A CA 1
ATOM 679 C C . THR A 1 84 ? 34.127 10.244 -54.068 1.00 95.75 84 THR A C 1
ATOM 681 O O . THR A 1 84 ? 33.529 9.988 -53.031 1.00 95.75 84 THR A O 1
ATOM 684 N N . GLU A 1 85 ? 35.437 10.488 -54.100 1.00 96.19 85 GLU A N 1
ATOM 685 C CA . GLU A 1 85 ? 36.305 10.435 -52.917 1.00 96.19 85 GLU A CA 1
ATOM 686 C C . GLU A 1 85 ? 35.867 11.442 -51.850 1.00 96.19 85 GLU A C 1
ATOM 688 O O . GLU A 1 85 ? 35.694 11.073 -50.691 1.00 96.19 85 GLU A O 1
ATOM 693 N N . LEU A 1 86 ? 35.560 12.684 -52.245 1.00 97.00 86 LEU A N 1
ATOM 694 C CA . LEU A 1 86 ? 35.012 13.697 -51.335 1.00 97.00 86 LEU A CA 1
ATOM 695 C C . LEU A 1 86 ? 33.694 13.254 -50.682 1.00 97.00 86 LEU A C 1
ATOM 697 O O . LEU A 1 86 ? 33.477 13.487 -49.492 1.00 97.00 86 LEU A O 1
ATOM 701 N N . ARG A 1 87 ? 32.805 12.605 -51.444 1.00 97.62 87 ARG A N 1
ATOM 702 C CA . ARG A 1 87 ? 31.551 12.055 -50.902 1.00 97.62 87 ARG A CA 1
ATOM 703 C C . ARG A 1 87 ? 31.819 10.918 -49.923 1.00 97.62 87 ARG A C 1
ATOM 705 O O . ARG A 1 87 ? 31.163 10.876 -48.889 1.00 97.62 87 ARG A O 1
ATOM 712 N N . THR A 1 88 ? 32.771 10.040 -50.228 1.00 97.50 88 THR A N 1
ATOM 713 C CA . THR A 1 88 ? 33.174 8.947 -49.338 1.00 97.50 88 THR A CA 1
ATOM 714 C C . THR A 1 88 ? 33.731 9.493 -48.030 1.00 97.50 88 THR A C 1
ATOM 716 O O . THR A 1 88 ? 33.245 9.100 -46.979 1.00 97.50 88 THR A O 1
ATOM 719 N N . ILE A 1 89 ? 34.658 10.457 -48.070 1.00 97.88 89 ILE A N 1
ATOM 720 C CA . ILE A 1 89 ? 35.215 11.093 -46.862 1.00 97.88 89 ILE A CA 1
ATOM 721 C C . ILE A 1 89 ? 34.096 11.702 -46.008 1.00 97.88 89 ILE A C 1
ATOM 723 O O . ILE A 1 89 ? 34.048 11.481 -44.797 1.00 97.88 89 ILE A O 1
ATOM 727 N N . LYS A 1 90 ? 33.155 12.417 -46.639 1.00 97.94 90 LYS A N 1
ATOM 728 C CA . LYS A 1 90 ? 32.009 13.000 -45.935 1.00 97.94 90 LYS A CA 1
ATOM 729 C C . LYS A 1 90 ? 31.148 11.926 -45.264 1.00 97.94 90 LYS A C 1
ATOM 731 O O . LYS A 1 90 ? 30.868 12.034 -44.074 1.00 97.94 90 LYS A O 1
ATOM 736 N N . LEU A 1 91 ? 30.757 10.887 -46.002 1.00 98.19 91 LEU A N 1
ATOM 737 C CA . LEU A 1 91 ? 29.943 9.793 -45.467 1.00 98.19 91 LEU A CA 1
ATOM 738 C C . LEU A 1 91 ? 30.657 9.048 -44.336 1.00 98.19 91 LEU A C 1
ATOM 740 O O . LEU A 1 91 ? 30.020 8.735 -43.337 1.00 98.19 91 LEU A O 1
ATOM 744 N N . THR A 1 92 ? 31.966 8.816 -44.444 1.00 98.19 92 THR A N 1
ATOM 745 C CA . THR A 1 92 ? 32.759 8.209 -43.367 1.00 98.19 92 THR A CA 1
ATOM 746 C C . THR A 1 92 ? 32.707 9.058 -42.099 1.00 98.19 92 THR A C 1
ATOM 748 O O . THR A 1 92 ? 32.429 8.520 -41.030 1.00 98.19 92 THR A O 1
ATOM 751 N N . SER A 1 93 ? 32.870 10.383 -42.210 1.00 97.81 93 SER A N 1
ATOM 752 C CA . SER A 1 93 ? 32.753 11.270 -41.044 1.00 97.81 93 SER A CA 1
ATOM 753 C C . SER A 1 93 ? 31.345 11.256 -40.431 1.00 97.81 93 SER A C 1
ATOM 755 O O . SER A 1 93 ? 31.204 11.205 -39.213 1.00 97.81 93 SER A O 1
ATOM 757 N N . GLU A 1 94 ? 30.287 11.218 -41.250 1.00 98.31 94 GLU A N 1
ATOM 758 C CA . GLU A 1 94 ? 28.904 11.116 -40.764 1.00 98.31 94 GLU A CA 1
ATOM 759 C C . GLU A 1 94 ? 28.681 9.781 -40.023 1.00 98.31 94 GLU A C 1
ATOM 761 O O . GLU A 1 94 ? 28.130 9.776 -38.919 1.00 98.31 94 GLU A O 1
ATOM 766 N N . VAL A 1 95 ? 29.183 8.661 -40.560 1.00 98.19 95 VAL A N 1
ATOM 767 C CA . VAL A 1 95 ? 29.128 7.335 -39.915 1.00 98.19 95 VAL A CA 1
ATOM 768 C C . VAL A 1 95 ? 29.845 7.327 -38.563 1.00 98.19 95 VAL A C 1
ATOM 770 O O . VAL A 1 95 ? 29.304 6.785 -37.601 1.00 98.19 95 VAL A O 1
ATOM 773 N N . GLU A 1 96 ? 31.019 7.950 -38.449 1.00 98.12 96 GLU A N 1
ATOM 774 C CA . GLU A 1 96 ? 31.736 8.060 -37.171 1.00 98.12 96 GLU A CA 1
ATOM 775 C C . GLU A 1 96 ? 30.944 8.863 -36.131 1.00 98.12 96 GLU A C 1
ATOM 777 O O . GLU A 1 96 ? 30.862 8.460 -34.968 1.00 98.12 96 GLU A O 1
ATOM 782 N N . THR A 1 97 ? 30.290 9.957 -36.544 1.00 98.31 97 THR A N 1
ATOM 783 C CA . THR A 1 97 ? 29.445 10.743 -35.629 1.00 98.31 97 THR A CA 1
ATOM 784 C C . THR A 1 97 ? 28.215 9.960 -35.168 1.00 98.31 97 THR A C 1
ATOM 786 O O . THR A 1 97 ? 27.894 9.975 -33.979 1.00 98.31 97 THR A O 1
ATOM 789 N N . LEU A 1 98 ? 27.560 9.226 -36.076 1.00 98.31 98 LEU A N 1
ATOM 790 C CA . LEU A 1 98 ? 26.410 8.375 -35.761 1.00 98.31 98 LEU A CA 1
ATOM 791 C C . LEU A 1 98 ? 26.800 7.215 -34.845 1.00 98.31 98 LEU A C 1
ATOM 793 O O . LEU A 1 98 ? 26.054 6.890 -33.925 1.00 98.31 98 LEU A O 1
ATOM 797 N N . LYS A 1 99 ? 27.982 6.625 -35.044 1.00 98.31 99 LYS A N 1
ATOM 798 C CA . LYS A 1 99 ? 28.511 5.585 -34.159 1.00 98.31 99 LYS A CA 1
ATOM 799 C C . LYS A 1 99 ? 28.685 6.110 -32.733 1.00 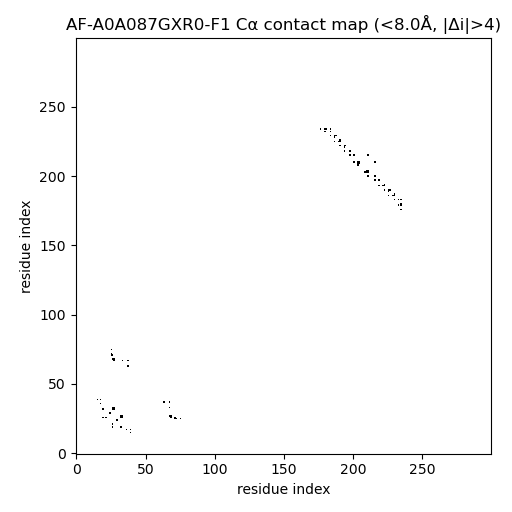98.31 99 LYS A C 1
ATOM 801 O O . LYS A 1 99 ? 28.184 5.493 -31.802 1.00 98.31 99 LYS A O 1
ATOM 806 N N . GLY A 1 100 ? 29.287 7.290 -32.565 1.00 98.12 100 GLY A N 1
ATOM 807 C CA . GLY A 1 100 ? 29.431 7.903 -31.241 1.00 98.12 100 GLY A CA 1
ATOM 808 C C . GLY A 1 100 ? 28.092 8.248 -30.575 1.00 98.12 100 GLY A C 1
ATOM 809 O O . GLY A 1 100 ? 27.971 8.173 -29.354 1.00 98.12 100 GLY A O 1
ATOM 810 N N . GLN A 1 101 ? 27.066 8.604 -31.355 1.00 98.31 101 GLN A N 1
ATOM 811 C CA . GLN A 1 101 ? 25.708 8.794 -30.832 1.00 98.31 101 GLN A CA 1
ATOM 812 C C . GLN A 1 101 ? 25.070 7.471 -30.392 1.00 98.31 101 GLN A C 1
ATOM 814 O O . GLN A 1 101 ? 24.445 7.431 -29.333 1.00 98.31 101 GLN A O 1
ATOM 819 N N . LEU A 1 102 ? 25.248 6.403 -31.174 1.00 98.25 102 LEU A N 1
ATOM 820 C CA . LEU A 1 102 ? 24.747 5.071 -30.844 1.00 98.25 102 LEU A CA 1
ATOM 821 C C . LEU A 1 102 ? 25.408 4.523 -29.575 1.00 98.25 102 LEU A C 1
ATOM 823 O O . LEU A 1 102 ? 24.698 4.047 -28.696 1.00 98.25 102 LEU A O 1
ATOM 827 N N . ASP A 1 103 ? 26.729 4.650 -29.443 1.00 98.44 103 ASP A N 1
ATOM 828 C CA . ASP A 1 103 ? 27.469 4.185 -28.262 1.00 98.44 103 ASP A CA 1
ATOM 829 C C . ASP A 1 103 ? 26.952 4.870 -26.982 1.00 98.44 103 ASP A C 1
ATOM 831 O O . ASP A 1 103 ? 26.639 4.200 -25.998 1.00 98.44 103 ASP A O 1
ATOM 835 N N . ARG A 1 1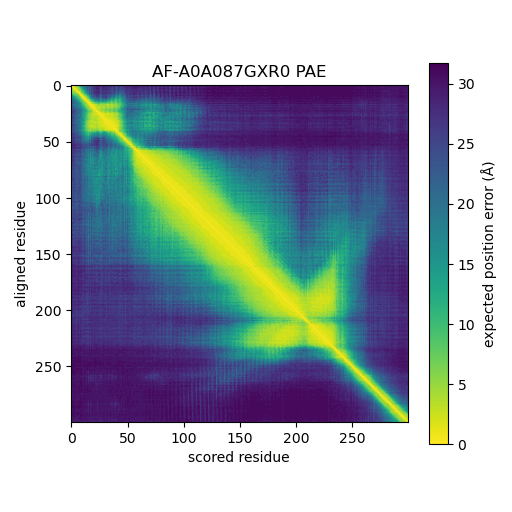04 ? 26.732 6.194 -27.025 1.00 98.06 104 ARG A N 1
ATOM 836 C CA . ARG A 1 104 ? 26.115 6.945 -25.913 1.00 98.06 104 ARG A CA 1
ATOM 837 C C . ARG A 1 104 ? 24.687 6.493 -25.616 1.00 98.06 104 ARG A C 1
ATOM 839 O O . ARG A 1 104 ? 24.281 6.444 -24.460 1.00 98.06 104 ARG A O 1
ATOM 846 N N . GLN A 1 105 ? 23.897 6.196 -26.647 1.00 98.19 105 GLN A N 1
ATOM 847 C CA . GLN A 1 105 ? 22.528 5.716 -26.458 1.00 98.19 105 GLN A CA 1
ATOM 848 C C . GLN A 1 105 ? 22.505 4.335 -25.791 1.00 98.19 105 GLN A C 1
ATOM 850 O O . GLN A 1 105 ? 21.645 4.084 -24.947 1.00 98.19 105 GLN A O 1
ATOM 855 N N . VAL A 1 106 ? 23.438 3.454 -26.157 1.00 98.25 106 VAL A N 1
ATOM 856 C CA . VAL A 1 106 ? 23.598 2.133 -25.538 1.00 98.25 106 VAL A CA 1
ATOM 857 C C . VAL A 1 106 ? 23.982 2.271 -24.066 1.00 98.25 106 VAL A C 1
ATOM 859 O O . VAL A 1 106 ? 23.366 1.614 -23.232 1.00 98.25 106 VAL A O 1
ATOM 862 N N . GLU A 1 107 ? 24.919 3.161 -23.737 1.00 98.12 107 GLU A N 1
ATOM 863 C CA . GLU A 1 107 ? 25.323 3.446 -22.353 1.00 98.12 107 GLU A CA 1
ATOM 864 C C . GLU A 1 107 ? 24.139 3.934 -21.503 1.00 98.12 107 GLU A C 1
ATOM 866 O O . GLU A 1 107 ? 23.817 3.321 -20.487 1.00 98.12 107 GLU A O 1
ATOM 871 N N . ILE A 1 108 ? 23.392 4.937 -21.981 1.00 97.94 108 ILE A N 1
ATOM 872 C CA . ILE A 1 108 ? 22.184 5.436 -21.298 1.00 97.94 108 ILE A CA 1
ATOM 873 C C . ILE A 1 108 ? 21.140 4.322 -21.136 1.00 97.94 108 ILE A C 1
ATOM 875 O O . ILE A 1 108 ? 20.481 4.218 -20.103 1.00 97.94 108 ILE A O 1
ATOM 879 N N . SER A 1 109 ? 20.958 3.477 -22.156 1.00 97.31 109 SER A N 1
ATOM 880 C CA . SER A 1 109 ? 20.023 2.355 -22.070 1.00 97.31 109 SER A CA 1
ATOM 881 C C . SER A 1 109 ? 20.436 1.351 -20.998 1.00 97.31 109 SER A C 1
ATOM 883 O O . SER A 1 109 ? 19.559 0.814 -20.325 1.00 97.31 109 SER A O 1
ATOM 885 N N . MET A 1 110 ? 21.735 1.097 -20.843 1.00 98.06 110 MET A N 1
ATOM 886 C CA . MET A 1 110 ? 22.268 0.186 -19.835 1.00 98.06 110 MET A CA 1
ATOM 887 C C . MET A 1 110 ? 22.049 0.743 -18.421 1.00 98.06 110 MET A C 1
ATOM 889 O O . MET A 1 110 ? 21.478 0.053 -17.576 1.00 98.06 110 MET A O 1
ATOM 893 N N . GLU A 1 111 ? 22.371 2.019 -18.195 1.00 97.81 111 GLU A N 1
ATOM 894 C CA . GLU A 1 111 ? 22.114 2.697 -16.915 1.00 97.81 111 GLU A CA 1
ATOM 895 C C . GLU A 1 111 ? 20.624 2.668 -16.543 1.00 97.81 111 GLU A C 1
ATOM 897 O O . GLU A 1 111 ? 20.257 2.316 -15.421 1.00 97.81 111 GLU A O 1
ATOM 902 N N . MET A 1 112 ? 19.736 2.959 -17.503 1.00 97.06 112 MET A N 1
ATOM 903 C CA . MET A 1 112 ? 18.289 2.885 -17.275 1.00 97.06 112 MET A CA 1
ATOM 904 C C . MET A 1 112 ? 17.825 1.468 -16.921 1.00 97.06 112 MET A C 1
ATOM 906 O O . MET A 1 112 ? 16.909 1.310 -16.110 1.00 97.06 112 MET A O 1
ATOM 910 N N . THR A 1 113 ? 18.419 0.429 -17.520 1.00 97.62 113 THR A N 1
ATOM 911 C CA . THR A 1 113 ? 18.078 -0.957 -17.171 1.00 97.62 113 THR A CA 1
ATOM 912 C C . THR A 1 113 ? 18.532 -1.323 -15.761 1.00 97.62 113 THR A C 1
ATOM 914 O O . THR A 1 113 ? 17.742 -1.906 -15.018 1.00 97.62 113 THR A O 1
ATOM 917 N N . GLU A 1 114 ? 19.731 -0.914 -15.345 1.00 97.88 114 GLU A N 1
ATOM 918 C CA . GLU A 1 114 ? 20.229 -1.138 -13.982 1.00 97.88 114 GLU A CA 1
ATOM 919 C C . GLU A 1 114 ? 19.380 -0.396 -12.939 1.00 97.88 114 GLU A C 1
ATOM 921 O O . GLU A 1 114 ? 18.991 -0.967 -11.912 1.00 97.88 114 GLU A O 1
ATOM 926 N N . GLU A 1 115 ? 19.012 0.860 -13.213 1.00 97.88 115 GLU A N 1
ATOM 927 C CA . GLU A 1 115 ? 18.124 1.626 -12.337 1.00 97.88 115 GLU A CA 1
ATOM 928 C C . GLU A 1 115 ? 16.741 0.966 -12.230 1.00 97.88 115 GLU A C 1
ATOM 930 O O . GLU A 1 115 ? 16.183 0.860 -11.130 1.00 97.88 115 GLU A O 1
ATOM 935 N N . ALA A 1 116 ? 16.194 0.467 -13.343 1.00 98.19 116 ALA A N 1
ATOM 936 C CA . ALA A 1 116 ? 14.918 -0.241 -13.354 1.00 98.19 116 ALA A CA 1
ATOM 937 C C . ALA A 1 116 ? 14.970 -1.545 -12.539 1.00 98.19 116 ALA A C 1
ATOM 939 O O . ALA A 1 116 ? 14.030 -1.844 -11.794 1.00 98.19 116 ALA A O 1
ATOM 940 N N . GLU A 1 117 ? 16.060 -2.307 -12.627 1.00 98.25 117 GLU A N 1
ATOM 941 C CA . GLU A 1 117 ? 16.269 -3.514 -11.825 1.00 98.25 117 GLU A CA 1
ATOM 942 C C . GLU A 1 117 ? 16.400 -3.195 -10.331 1.00 98.25 117 GLU A C 1
ATOM 944 O O . GLU A 1 117 ? 15.735 -3.827 -9.503 1.00 98.25 117 GLU A O 1
ATOM 949 N N . SER A 1 118 ? 17.160 -2.155 -9.978 1.00 98.31 118 SER A N 1
ATOM 950 C CA . SER A 1 118 ? 17.272 -1.655 -8.603 1.00 98.31 118 SER A CA 1
ATOM 951 C C . SER A 1 118 ? 15.919 -1.190 -8.047 1.00 98.31 118 SER A C 1
ATOM 953 O O . SER A 1 118 ? 15.517 -1.559 -6.937 1.00 98.31 118 SER A O 1
ATOM 955 N N . ALA A 1 119 ? 15.148 -0.430 -8.833 1.00 98.38 119 ALA A N 1
ATOM 956 C CA . ALA A 1 119 ? 13.798 -0.005 -8.473 1.00 98.38 119 ALA A CA 1
ATOM 957 C C . ALA A 1 119 ? 12.853 -1.201 -8.272 1.00 98.38 119 ALA A C 1
ATOM 959 O O . ALA A 1 119 ? 12.093 -1.231 -7.300 1.00 98.38 119 ALA A O 1
ATOM 960 N N . ARG A 1 120 ? 12.938 -2.221 -9.134 1.00 98.19 120 ARG A N 1
ATOM 961 C CA . ARG A 1 120 ? 12.181 -3.472 -8.994 1.00 98.19 120 ARG A CA 1
ATOM 962 C C . ARG A 1 120 ? 12.568 -4.232 -7.722 1.00 98.19 120 ARG A C 1
ATOM 964 O O . ARG A 1 120 ? 11.684 -4.757 -7.044 1.00 98.19 120 ARG A O 1
ATOM 971 N N . GLY A 1 121 ? 13.855 -4.260 -7.374 1.00 98.50 121 GLY A N 1
ATOM 972 C CA . GLY A 1 121 ? 14.357 -4.832 -6.123 1.00 98.50 121 GLY A CA 1
ATOM 973 C C . GLY A 1 121 ? 13.750 -4.151 -4.896 1.00 98.50 121 GLY A C 1
ATOM 974 O O . GLY A 1 121 ? 13.137 -4.817 -4.059 1.00 98.50 121 GLY A O 1
ATOM 975 N N . ARG A 1 122 ? 13.812 -2.813 -4.844 1.00 98.19 122 ARG A N 1
ATOM 976 C CA . ARG A 1 122 ? 13.198 -2.012 -3.768 1.00 98.19 122 ARG A CA 1
ATOM 977 C C . ARG A 1 122 ? 11.687 -2.225 -3.670 1.00 98.19 122 ARG A C 1
ATOM 979 O O . ARG A 1 122 ? 11.158 -2.371 -2.571 1.00 98.19 122 ARG A O 1
ATOM 986 N N . ALA A 1 123 ? 10.99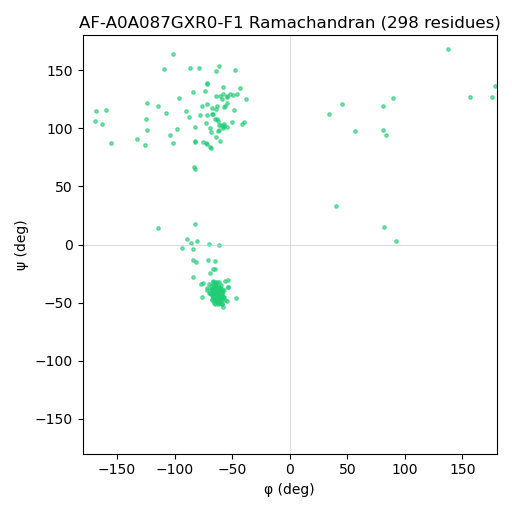0 -2.288 -4.806 1.00 98.19 123 ALA A N 1
ATOM 987 C CA . ALA A 1 123 ? 9.551 -2.545 -4.837 1.00 98.19 123 ALA A CA 1
ATOM 988 C C . ALA A 1 123 ? 9.199 -3.930 -4.266 1.00 98.19 123 ALA A C 1
ATOM 990 O O . ALA A 1 123 ? 8.237 -4.057 -3.509 1.00 98.19 123 ALA A O 1
ATOM 991 N N . LYS A 1 124 ? 9.997 -4.959 -4.578 1.00 98.38 124 LYS A N 1
ATOM 992 C CA . LYS A 1 124 ? 9.822 -6.310 -4.028 1.00 98.38 124 LYS A CA 1
ATOM 993 C C . LYS A 1 124 ? 10.039 -6.336 -2.513 1.00 98.38 124 LYS A C 1
ATOM 995 O O . LYS A 1 124 ? 9.234 -6.920 -1.795 1.00 98.38 124 LYS A O 1
ATOM 1000 N N . GLU A 1 125 ? 11.089 -5.681 -2.021 1.00 98.44 125 GLU A N 1
ATOM 1001 C CA . GLU A 1 125 ? 11.363 -5.590 -0.583 1.00 98.44 125 GLU A CA 1
ATOM 1002 C C . GLU A 1 125 ? 10.243 -4.854 0.168 1.00 98.44 125 GLU A C 1
ATOM 1004 O O . GLU A 1 125 ? 9.763 -5.334 1.197 1.00 98.44 125 GLU A O 1
ATOM 1009 N N . ALA A 1 126 ? 9.778 -3.721 -0.366 1.00 98.31 126 ALA A N 1
ATOM 1010 C CA . ALA A 1 126 ? 8.650 -2.984 0.195 1.00 98.31 126 ALA A CA 1
ATOM 1011 C C . ALA A 1 126 ? 7.365 -3.828 0.205 1.00 98.31 126 ALA A C 1
ATOM 1013 O O . ALA A 1 126 ? 6.650 -3.842 1.205 1.00 98.31 126 ALA A O 1
ATOM 1014 N N . GLY A 1 127 ? 7.103 -4.584 -0.868 1.00 98.31 127 GLY A N 1
ATOM 1015 C CA . GLY A 1 127 ? 5.987 -5.530 -0.939 1.00 98.31 127 GLY A CA 1
ATOM 1016 C C . GLY A 1 127 ? 6.045 -6.597 0.157 1.00 98.31 127 GLY A C 1
ATOM 1017 O O . GLY A 1 127 ? 5.043 -6.840 0.826 1.00 98.31 127 GLY A O 1
ATOM 1018 N N . ASN A 1 128 ? 7.226 -7.170 0.409 1.00 98.50 128 ASN A N 1
ATOM 1019 C CA . ASN A 1 128 ? 7.420 -8.145 1.486 1.00 98.50 128 ASN A CA 1
ATOM 1020 C C . ASN A 1 128 ? 7.168 -7.530 2.873 1.00 98.50 128 ASN A C 1
ATOM 1022 O O . ASN A 1 128 ? 6.487 -8.135 3.699 1.00 98.50 128 ASN A O 1
ATOM 1026 N N . LYS A 1 129 ? 7.672 -6.312 3.127 1.00 98.50 129 LYS A N 1
ATOM 1027 C CA . LYS A 1 129 ? 7.431 -5.587 4.390 1.00 98.50 129 LYS A CA 1
ATOM 1028 C C . LYS A 1 129 ? 5.947 -5.298 4.607 1.00 98.50 129 LYS A C 1
ATOM 1030 O O . LYS A 1 129 ? 5.446 -5.505 5.708 1.00 98.50 129 LYS A O 1
ATOM 1035 N N . LEU A 1 130 ? 5.236 -4.873 3.561 1.00 98.44 130 LEU A N 1
ATOM 1036 C CA . LEU A 1 130 ? 3.788 -4.658 3.616 1.00 98.44 130 LEU A CA 1
ATOM 1037 C C . LEU A 1 130 ? 3.017 -5.948 3.912 1.00 98.44 130 LEU A C 1
ATOM 1039 O O . LEU A 1 130 ? 2.036 -5.896 4.649 1.00 98.44 130 LEU A O 1
ATOM 1043 N N . GLY A 1 131 ? 3.460 -7.087 3.371 1.00 98.50 131 GLY A N 1
ATOM 1044 C CA . GLY A 1 131 ? 2.904 -8.401 3.704 1.00 98.50 131 GLY A CA 1
ATOM 1045 C C . GLY A 1 131 ? 3.010 -8.699 5.200 1.00 98.50 131 GLY A C 1
ATOM 1046 O O . GLY A 1 131 ? 1.994 -8.895 5.855 1.00 98.50 131 GLY A O 1
ATOM 1047 N N . MET A 1 132 ? 4.217 -8.605 5.769 1.00 98.38 132 MET A N 1
ATOM 1048 C CA . MET A 1 132 ? 4.434 -8.856 7.202 1.00 98.38 132 MET A CA 1
ATOM 1049 C C . MET A 1 132 ? 3.622 -7.919 8.108 1.00 98.38 132 MET A C 1
ATOM 1051 O O . MET A 1 132 ? 3.067 -8.360 9.113 1.00 98.38 132 MET A O 1
ATOM 1055 N N . LEU A 1 133 ? 3.535 -6.630 7.758 1.00 98.50 133 LEU A N 1
ATOM 1056 C CA . LEU A 1 133 ? 2.742 -5.659 8.519 1.00 98.50 133 LEU A CA 1
ATOM 1057 C C . LEU A 1 133 ? 1.242 -5.962 8.456 1.00 98.50 133 LEU A C 1
ATOM 1059 O O . LEU A 1 133 ? 0.546 -5.787 9.452 1.00 98.50 133 LEU A O 1
ATOM 1063 N N . ARG A 1 134 ? 0.741 -6.433 7.308 1.00 98.38 134 ARG A N 1
ATOM 1064 C CA . ARG A 1 134 ? -0.655 -6.864 7.172 1.00 98.38 134 ARG A CA 1
ATOM 1065 C C . ARG A 1 134 ? -0.948 -8.055 8.080 1.00 98.38 134 ARG A C 1
ATOM 1067 O O . ARG A 1 134 ? -1.923 -8.005 8.823 1.00 98.38 134 ARG A O 1
ATOM 1074 N N . ASP A 1 135 ? -0.083 -9.064 8.061 1.00 98.50 135 ASP A N 1
ATOM 1075 C CA . ASP A 1 135 ? -0.240 -10.263 8.890 1.00 98.50 135 ASP A CA 1
ATOM 1076 C C . ASP A 1 135 ? -0.162 -9.924 10.388 1.00 98.50 135 ASP A C 1
ATOM 1078 O O . ASP A 1 135 ? -0.855 -10.518 11.215 1.00 98.50 135 ASP A O 1
ATOM 1082 N N . GLN A 1 136 ? 0.680 -8.955 10.764 1.00 98.44 136 GLN A N 1
ATOM 1083 C CA . GLN A 1 136 ? 0.737 -8.448 12.134 1.00 98.44 136 GLN A CA 1
ATOM 1084 C C . GLN A 1 136 ? -0.555 -7.735 12.535 1.00 98.44 136 GLN A C 1
ATOM 1086 O O . GLN A 1 136 ? -1.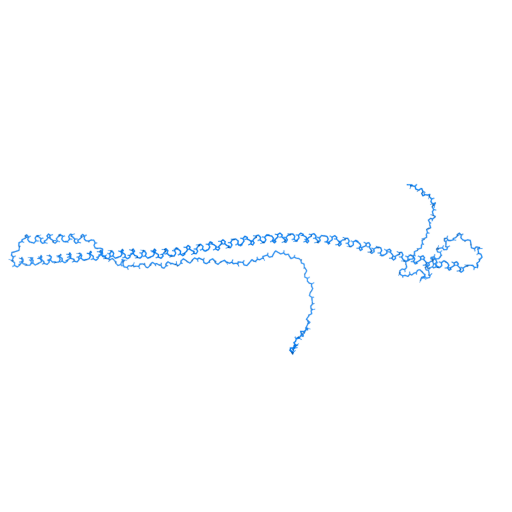109 -8.043 13.587 1.00 98.44 136 GLN A O 1
ATOM 1091 N N . LEU A 1 137 ? -1.047 -6.823 11.696 1.00 98.38 137 LEU A N 1
ATOM 1092 C CA . LEU A 1 137 ? -2.280 -6.088 11.962 1.00 98.38 137 LEU A CA 1
ATOM 1093 C C . LEU A 1 137 ? -3.479 -7.035 12.116 1.00 98.38 137 LEU A C 1
ATOM 1095 O O . LEU A 1 137 ? -4.328 -6.828 12.979 1.00 98.38 137 LEU A O 1
ATOM 1099 N N . GLU A 1 138 ? -3.546 -8.083 11.295 1.00 98.38 138 GLU A N 1
ATOM 1100 C CA . GLU A 1 138 ? -4.607 -9.087 11.374 1.00 98.38 138 GLU A CA 1
ATOM 1101 C C . GLU A 1 138 ? -4.549 -9.883 12.685 1.00 98.38 138 GLU A C 1
ATOM 1103 O O . GLU A 1 138 ? -5.584 -10.081 13.323 1.00 98.38 138 GLU A O 1
ATOM 1108 N N . ARG A 1 139 ? -3.351 -10.263 13.152 1.00 98.50 139 ARG A N 1
ATOM 1109 C CA . ARG A 1 139 ? -3.181 -10.899 14.470 1.00 98.50 139 ARG A CA 1
ATOM 1110 C C . ARG A 1 139 ? -3.621 -9.990 15.614 1.00 98.50 139 ARG A C 1
ATOM 1112 O O . ARG A 1 139 ? -4.430 -10.416 16.431 1.00 98.50 139 ARG A O 1
ATOM 1119 N N . GLU A 1 140 ? -3.150 -8.745 15.639 1.00 98.12 140 GLU A N 1
ATOM 1120 C CA . GLU A 1 140 ? -3.506 -7.781 16.692 1.00 98.12 140 GLU A CA 1
ATOM 1121 C C . GLU A 1 140 ? -5.014 -7.499 16.720 1.00 98.12 140 GLU A C 1
ATOM 1123 O O . GLU A 1 140 ? -5.614 -7.392 17.790 1.00 98.12 140 GLU A O 1
ATOM 1128 N N . ARG A 1 141 ? -5.655 -7.422 15.548 1.00 98.25 141 ARG A N 1
ATOM 1129 C CA . ARG A 1 141 ? -7.110 -7.284 15.450 1.00 98.25 141 ARG A CA 1
ATOM 1130 C C . ARG A 1 141 ? -7.830 -8.490 16.050 1.00 98.25 141 ARG A C 1
ATOM 1132 O O . ARG A 1 141 ? -8.744 -8.304 16.847 1.00 98.25 141 ARG A O 1
ATOM 1139 N N . ASN A 1 142 ? -7.413 -9.702 15.693 1.00 98.06 142 ASN A N 1
ATOM 1140 C CA . ASN A 1 142 ? -8.029 -10.925 16.203 1.00 98.06 142 ASN A CA 1
ATOM 1141 C C . ASN A 1 142 ? -7.866 -11.053 17.730 1.00 98.06 142 ASN A C 1
ATOM 1143 O O . ASN A 1 142 ? -8.799 -11.471 18.414 1.00 98.06 142 ASN A O 1
ATOM 1147 N N . GLU A 1 143 ? -6.713 -10.656 18.276 1.00 98.25 143 GLU A N 1
ATOM 1148 C CA . GLU A 1 143 ? -6.474 -10.605 19.726 1.00 98.25 143 GLU A CA 1
ATOM 1149 C C . GLU A 1 143 ? -7.394 -9.589 20.420 1.00 98.25 143 GLU A C 1
ATOM 1151 O O . GLU A 1 143 ? -8.047 -9.926 21.410 1.00 98.25 143 GLU A O 1
ATOM 1156 N N . ARG A 1 144 ? -7.524 -8.376 19.866 1.00 97.62 144 ARG A N 1
ATOM 1157 C CA . ARG A 1 144 ? -8.445 -7.343 20.377 1.00 97.62 144 ARG A CA 1
ATOM 1158 C C . ARG A 1 144 ? -9.899 -7.809 20.347 1.00 97.62 144 ARG A C 1
ATOM 1160 O O . ARG A 1 144 ? -10.636 -7.585 21.304 1.00 97.62 144 ARG A O 1
ATOM 1167 N N . ASP A 1 145 ? -10.321 -8.462 19.266 1.00 97.75 145 ASP A N 1
ATOM 1168 C CA . ASP A 1 145 ? -11.682 -8.985 19.131 1.00 97.75 145 ASP A CA 1
ATOM 1169 C C . ASP A 1 145 ? -11.965 -10.075 20.185 1.00 97.75 145 ASP A C 1
ATOM 1171 O O . ASP A 1 145 ? -13.049 -10.100 20.777 1.00 97.75 145 ASP A O 1
ATOM 1175 N N . ALA A 1 146 ? -10.979 -10.926 20.493 1.00 98.12 146 ALA A N 1
ATOM 1176 C CA . ALA A 1 146 ? -11.077 -11.908 21.573 1.00 98.12 146 ALA A CA 1
ATOM 1177 C C . ALA A 1 146 ? -11.172 -11.246 22.962 1.00 98.12 146 ALA A C 1
ATOM 1179 O O . ALA A 1 146 ? -12.017 -11.635 23.772 1.00 98.12 146 ALA A O 1
ATOM 1180 N N . GLU A 1 147 ? -10.367 -10.216 23.231 1.00 97.81 147 GLU A N 1
ATOM 1181 C CA . GLU A 1 147 ? -10.410 -9.457 24.488 1.00 97.81 147 GLU A CA 1
ATOM 1182 C C . GLU A 1 147 ? -11.765 -8.760 24.686 1.00 97.81 147 GLU A C 1
ATOM 1184 O O . GLU A 1 147 ? -12.367 -8.843 25.758 1.00 97.81 147 GLU A O 1
ATOM 1189 N N . ILE A 1 148 ? -12.310 -8.149 23.630 1.00 97.69 148 ILE A N 1
ATOM 1190 C CA . ILE A 1 148 ? -13.639 -7.524 23.655 1.00 97.69 148 ILE A CA 1
ATOM 1191 C C . ILE A 1 148 ? -14.723 -8.544 24.021 1.00 97.69 148 ILE A C 1
ATOM 1193 O O . ILE A 1 148 ? -15.646 -8.215 24.772 1.00 97.69 148 ILE A O 1
ATOM 1197 N N . LEU A 1 149 ? -14.647 -9.775 23.504 1.00 97.56 149 LEU A N 1
ATOM 1198 C CA . LEU A 1 149 ? -15.603 -10.830 23.851 1.00 97.56 149 LEU A CA 1
ATOM 1199 C C . LEU A 1 149 ? -15.511 -11.220 25.330 1.00 97.56 149 LEU A C 1
ATOM 1201 O O . LEU A 1 149 ? -16.551 -11.350 25.981 1.00 97.56 149 LEU A O 1
ATOM 1205 N N . LEU A 1 150 ? -14.297 -11.345 25.872 1.00 97.75 150 LEU A N 1
ATOM 1206 C CA . LEU A 1 150 ? -14.082 -11.641 27.291 1.00 97.75 150 LEU A CA 1
ATOM 1207 C C . LEU A 1 150 ? -14.623 -10.523 28.189 1.00 97.75 150 LEU A C 1
ATOM 1209 O O . LEU A 1 150 ? -15.414 -10.794 29.093 1.00 97.75 150 LEU A O 1
ATOM 1213 N N . LEU A 1 151 ? -14.288 -9.267 27.888 1.00 96.62 151 LEU A N 1
ATOM 1214 C CA . LEU A 1 151 ? -14.763 -8.106 28.644 1.00 96.62 151 LEU A CA 1
ATOM 1215 C C . LEU A 1 151 ? -16.284 -7.946 28.570 1.00 96.62 151 LEU A C 1
ATOM 1217 O O . LEU A 1 151 ? -16.918 -7.539 29.546 1.00 96.62 151 LEU A O 1
ATOM 1221 N N . LYS A 1 152 ? -16.908 -8.266 27.429 1.00 96.44 152 LYS A N 1
ATOM 1222 C CA . LYS A 1 152 ? -18.374 -8.281 27.312 1.00 96.44 152 LYS A CA 1
ATOM 1223 C C . LYS A 1 152 ? -18.995 -9.319 28.237 1.00 96.44 152 LYS A C 1
ATOM 1225 O O . LYS A 1 152 ? -20.016 -9.033 28.858 1.00 96.44 152 LYS A O 1
ATOM 1230 N N . GLU A 1 153 ? -18.404 -10.504 28.323 1.00 96.75 153 GLU A N 1
ATOM 1231 C CA . GLU A 1 153 ? -18.911 -11.572 29.181 1.00 96.75 153 GLU A CA 1
ATOM 1232 C C . GLU A 1 153 ? -18.714 -11.257 30.669 1.00 96.75 153 GLU A C 1
ATOM 1234 O O . GLU A 1 153 ? -19.641 -11.414 31.463 1.00 96.75 153 GLU A O 1
ATOM 1239 N N . GLU A 1 154 ? -17.557 -10.719 31.049 1.00 95.88 154 GLU A N 1
ATOM 1240 C CA . GLU A 1 154 ? -17.303 -10.251 32.413 1.00 95.88 154 GLU A CA 1
ATOM 1241 C C . GLU A 1 154 ? -18.264 -9.124 32.821 1.00 95.88 154 GLU A C 1
ATOM 1243 O O . GLU A 1 154 ? -18.872 -9.181 33.890 1.00 95.88 154 GLU A O 1
ATOM 1248 N N . ASN A 1 155 ? -18.514 -8.155 31.934 1.00 94.25 155 ASN A N 1
ATOM 1249 C CA . ASN A 1 155 ? -19.493 -7.096 32.186 1.00 94.25 155 ASN A CA 1
ATOM 1250 C C . ASN A 1 155 ? -20.913 -7.633 32.410 1.00 94.25 155 ASN A C 1
ATOM 1252 O O . ASN A 1 155 ? -21.645 -7.088 33.237 1.00 94.25 155 ASN A O 1
ATOM 1256 N N . LYS A 1 156 ? -21.334 -8.694 31.706 1.00 96.12 156 LYS A N 1
ATOM 1257 C CA . LYS A 1 156 ? -22.638 -9.328 31.972 1.00 96.12 156 LYS A CA 1
ATOM 1258 C C . LYS A 1 156 ? -22.683 -9.942 33.369 1.00 96.12 156 LYS A C 1
ATOM 1260 O O . LYS A 1 156 ? -23.677 -9.760 34.069 1.00 96.12 156 LYS A O 1
ATOM 1265 N N . LYS A 1 157 ? -21.613 -10.626 33.787 1.00 94.94 157 LYS A N 1
ATOM 1266 C CA . LYS A 1 157 ? -21.507 -11.211 35.133 1.00 94.94 157 LYS A CA 1
ATOM 1267 C C . LYS A 1 157 ? -21.558 -10.135 36.211 1.00 94.94 157 LYS A C 1
ATOM 1269 O O . LYS A 1 157 ? -22.315 -10.278 37.164 1.00 94.94 157 LYS A O 1
ATOM 1274 N N . LEU A 1 158 ? -20.826 -9.036 36.027 1.00 92.75 158 LEU A N 1
ATOM 1275 C CA . LEU A 1 158 ? -20.849 -7.899 36.948 1.00 92.75 158 LEU A CA 1
ATOM 1276 C C . LEU A 1 158 ? -22.230 -7.241 37.021 1.00 92.75 158 LEU A C 1
ATOM 1278 O O . LEU A 1 158 ? -22.681 -6.912 38.113 1.00 92.75 158 LEU A O 1
ATOM 1282 N N . LYS A 1 159 ? -22.940 -7.100 35.894 1.00 92.88 159 LYS A N 1
ATOM 1283 C CA . LYS A 1 159 ? -24.330 -6.612 35.896 1.00 92.88 159 LYS A CA 1
ATOM 1284 C C . LYS A 1 159 ? -25.262 -7.532 36.684 1.00 92.88 159 LYS A C 1
ATOM 1286 O O . LYS A 1 159 ? -26.066 -7.037 37.465 1.00 92.88 159 LYS A O 1
ATOM 1291 N N . ALA A 1 160 ? -25.146 -8.848 36.503 1.00 92.50 160 ALA A N 1
ATOM 1292 C CA . ALA A 1 160 ? -25.952 -9.819 37.241 1.00 92.50 160 ALA A CA 1
ATOM 1293 C C . ALA A 1 160 ? -25.638 -9.802 38.748 1.00 92.50 160 ALA A C 1
ATOM 1295 O O . ALA A 1 160 ? -26.556 -9.755 39.561 1.00 92.50 160 ALA A O 1
ATOM 1296 N N . ALA A 1 161 ? -24.355 -9.768 39.120 1.00 91.12 161 ALA A N 1
ATOM 1297 C CA . ALA A 1 161 ? -23.927 -9.673 40.515 1.00 91.12 161 ALA A CA 1
ATOM 1298 C C . ALA A 1 161 ? -24.364 -8.350 41.165 1.00 91.12 161 ALA A C 1
ATOM 1300 O O . ALA A 1 161 ? -24.842 -8.345 42.294 1.00 91.12 161 ALA A O 1
ATOM 1301 N N . GLY A 1 162 ? -24.254 -7.232 40.441 1.00 88.50 162 GLY A N 1
ATOM 1302 C CA . GLY A 1 162 ? -24.735 -5.931 40.903 1.00 88.50 162 GLY A CA 1
ATOM 1303 C C . GLY A 1 162 ? -26.244 -5.922 41.143 1.00 88.50 162 GLY A C 1
ATOM 1304 O O . GLY A 1 162 ? -26.691 -5.391 42.156 1.00 88.50 162 GLY A O 1
ATOM 1305 N N . LEU A 1 163 ? -27.024 -6.556 40.260 1.00 90.12 163 LEU A N 1
ATOM 1306 C CA . LEU A 1 163 ? -28.470 -6.693 40.437 1.00 90.12 163 LEU A CA 1
ATOM 1307 C C . LEU A 1 163 ? -28.822 -7.532 41.676 1.00 90.12 163 LEU A C 1
ATOM 1309 O O . LEU A 1 163 ? -29.690 -7.124 42.439 1.00 90.12 163 LEU A O 1
ATOM 1313 N N . ASP A 1 164 ? -28.128 -8.651 41.908 1.00 91.50 164 ASP A N 1
ATOM 1314 C CA . ASP A 1 164 ? -28.322 -9.497 43.098 1.00 91.50 164 ASP A CA 1
ATOM 1315 C C . ASP A 1 164 ? -28.010 -8.741 44.401 1.00 91.50 164 ASP A C 1
ATOM 1317 O O . ASP A 1 164 ? -28.784 -8.805 45.356 1.00 91.50 164 ASP A O 1
ATOM 1321 N N . VAL A 1 165 ? -26.921 -7.963 44.432 1.00 90.06 165 VAL A N 1
ATOM 1322 C CA . VAL A 1 165 ? -26.575 -7.124 45.593 1.00 90.06 165 VAL A CA 1
ATOM 1323 C C . VAL A 1 165 ? -27.645 -6.064 45.837 1.00 90.06 165 VAL A C 1
ATOM 1325 O O . VAL A 1 165 ? -28.109 -5.929 46.965 1.00 90.06 165 VAL A O 1
ATOM 1328 N N . VAL A 1 166 ? -28.078 -5.340 44.798 1.00 88.94 166 VAL A N 1
ATOM 1329 C CA . VAL A 1 166 ? -29.146 -4.335 44.929 1.00 88.94 166 VAL A CA 1
ATOM 1330 C C . VAL A 1 166 ? -30.434 -4.984 45.431 1.00 88.94 166 VAL A C 1
ATOM 1332 O O . VAL A 1 166 ? -31.044 -4.470 46.364 1.00 88.94 166 VAL A O 1
ATOM 1335 N N . 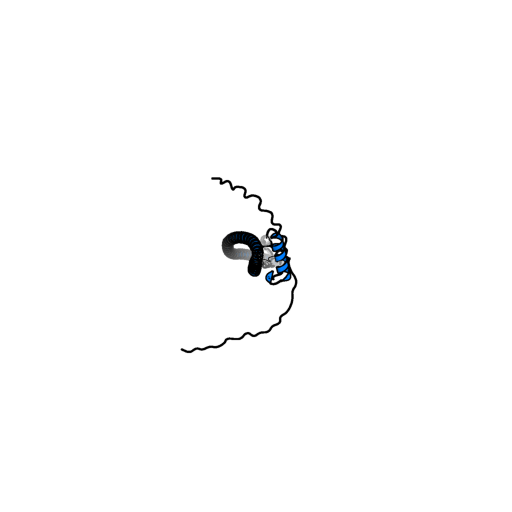GLN A 1 167 ? -30.821 -6.136 44.879 1.00 90.56 167 GLN A N 1
ATOM 1336 C CA . GLN A 1 167 ? -32.019 -6.861 45.297 1.00 90.56 167 GLN A CA 1
ATOM 1337 C C . GLN A 1 167 ? -31.949 -7.288 46.769 1.00 90.56 167 GLN A C 1
ATOM 1339 O O . GLN A 1 167 ? -32.906 -7.061 47.507 1.00 90.56 167 GLN A O 1
ATOM 1344 N N . LYS A 1 168 ? -30.825 -7.862 47.216 1.00 90.62 168 LYS A N 1
ATOM 1345 C CA . LYS A 1 168 ? -30.622 -8.264 48.619 1.00 90.62 168 LYS A CA 1
ATOM 1346 C C . LYS A 1 168 ? -30.642 -7.075 49.569 1.00 90.62 168 LYS A C 1
ATOM 1348 O O . LYS A 1 168 ? -31.265 -7.165 50.625 1.00 90.62 168 LYS A O 1
ATOM 1353 N N . THR A 1 169 ? -30.000 -5.968 49.200 1.00 87.31 169 THR A N 1
ATOM 1354 C CA . THR A 1 169 ? -30.008 -4.741 50.005 1.00 87.31 169 THR A CA 1
ATOM 1355 C C . THR A 1 169 ? -31.425 -4.197 50.128 1.00 87.31 169 THR A C 1
ATOM 1357 O O . THR A 1 169 ? -31.898 -4.019 51.243 1.00 87.31 169 THR A O 1
ATOM 1360 N N . VAL A 1 170 ? -32.142 -4.035 49.009 1.00 88.06 170 VAL A N 1
ATOM 1361 C CA . VAL A 1 170 ? -33.537 -3.564 49.005 1.00 88.06 170 VAL A CA 1
ATOM 1362 C C . VAL A 1 170 ? -34.434 -4.482 49.836 1.00 88.06 170 VAL A C 1
ATOM 1364 O O . VAL A 1 170 ? -35.199 -3.996 50.661 1.00 88.06 170 VAL A O 1
ATOM 1367 N N . GLN A 1 171 ? -34.312 -5.803 49.680 1.00 89.06 171 GLN A N 1
ATOM 1368 C CA . GLN A 1 171 ? -35.081 -6.763 50.473 1.00 89.06 171 GLN A CA 1
ATOM 1369 C C . GLN A 1 171 ? -34.781 -6.632 51.970 1.00 89.06 171 GLN A C 1
ATOM 1371 O O . GLN A 1 171 ? -35.704 -6.652 52.775 1.00 89.06 171 GLN A O 1
ATOM 1376 N N . THR A 1 172 ? -33.511 -6.473 52.348 1.00 89.31 172 THR A N 1
ATOM 1377 C CA . THR A 1 172 ? -33.109 -6.322 53.754 1.00 89.31 172 THR A CA 1
ATOM 1378 C C . THR A 1 172 ? -33.651 -5.023 54.349 1.00 89.31 172 THR A C 1
ATOM 1380 O O . THR A 1 172 ? -34.199 -5.043 55.448 1.00 89.31 172 THR A O 1
ATOM 1383 N N . THR A 1 173 ? -33.556 -3.909 53.616 1.00 87.69 173 THR A N 1
ATOM 1384 C CA . THR A 1 173 ? -34.086 -2.610 54.049 1.00 87.69 173 THR A CA 1
ATOM 1385 C C . THR A 1 173 ? -35.605 -2.645 54.202 1.00 87.69 173 THR A C 1
ATOM 1387 O O . THR A 1 173 ? -36.114 -2.184 55.217 1.00 87.69 173 THR A O 1
ATOM 1390 N N . ILE A 1 174 ? -36.330 -3.247 53.250 1.00 88.12 174 ILE A N 1
ATOM 1391 C CA . ILE A 1 174 ? -37.791 -3.400 53.339 1.00 88.12 174 ILE A CA 1
ATOM 1392 C C . ILE A 1 174 ? -38.174 -4.287 54.527 1.00 88.12 174 ILE A C 1
ATOM 1394 O O . ILE A 1 174 ? -39.065 -3.920 55.283 1.00 88.12 174 ILE A O 1
ATOM 1398 N N . SER A 1 175 ? -37.505 -5.429 54.724 1.00 88.12 175 SER A N 1
ATOM 1399 C CA . SER A 1 175 ? -37.788 -6.312 55.864 1.00 88.12 175 SER A CA 1
ATOM 1400 C C . SER A 1 175 ? -37.572 -5.609 57.203 1.00 88.12 175 SER A C 1
ATOM 1402 O O . SER A 1 175 ? -38.373 -5.795 58.113 1.00 88.12 175 SER A O 1
ATOM 1404 N N . LYS A 1 176 ? -36.518 -4.789 57.318 1.00 87.88 176 LYS A N 1
ATOM 1405 C CA . LYS A 1 176 ? -36.274 -3.991 58.522 1.00 87.88 176 LYS A CA 1
ATOM 1406 C C . LYS A 1 176 ? -37.382 -2.954 58.724 1.00 87.88 176 LYS A C 1
ATOM 1408 O O . LYS A 1 176 ? -38.004 -2.954 59.772 1.00 87.88 176 LYS A O 1
ATOM 1413 N N . ALA A 1 177 ? -37.699 -2.166 57.694 1.00 84.69 177 ALA A N 1
ATOM 1414 C CA . ALA A 1 177 ? -38.748 -1.149 57.768 1.00 84.69 177 ALA A CA 1
ATOM 1415 C C . ALA A 1 177 ? -40.133 -1.734 58.107 1.00 84.69 177 ALA A C 1
ATOM 1417 O O . ALA A 1 177 ? -40.910 -1.100 58.812 1.00 84.69 177 ALA A O 1
ATOM 1418 N N . LEU A 1 178 ? -40.448 -2.945 57.630 1.00 86.31 178 LEU A N 1
ATOM 1419 C CA . LEU A 1 178 ? -41.676 -3.652 58.008 1.00 86.31 178 LEU A CA 1
ATOM 1420 C C . LEU A 1 178 ? -41.666 -4.080 59.479 1.00 86.31 178 LEU A C 1
ATOM 1422 O O . LEU A 1 178 ? -42.677 -3.906 60.148 1.00 86.31 178 LEU A O 1
ATOM 1426 N N . SER A 1 179 ? -40.543 -4.603 59.980 1.00 86.62 179 SER A N 1
ATOM 1427 C CA . SER A 1 179 ? -40.390 -4.953 61.398 1.00 86.62 179 SER A CA 1
ATOM 1428 C C . SER A 1 179 ? -40.537 -3.722 62.293 1.00 86.62 179 SER A C 1
ATOM 1430 O O . SER A 1 179 ? -41.299 -3.760 63.254 1.00 86.62 179 SER A O 1
ATOM 1432 N N . ASP A 1 180 ? -39.863 -2.626 61.936 1.00 85.31 180 ASP A N 1
ATOM 1433 C CA . ASP A 1 180 ? -39.912 -1.364 62.678 1.00 85.31 180 ASP A CA 1
ATOM 1434 C C . ASP A 1 180 ? -41.355 -0.804 62.686 1.00 85.31 180 ASP A C 1
ATOM 1436 O O . ASP A 1 180 ? -41.852 -0.367 63.720 1.00 85.31 180 ASP A O 1
ATOM 1440 N N . ALA A 1 181 ? -42.084 -0.899 61.564 1.00 85.38 181 ALA A N 1
ATOM 1441 C CA . ALA A 1 181 ? -43.489 -0.490 61.482 1.00 85.38 181 ALA A CA 1
ATOM 1442 C C . ALA A 1 181 ? -44.453 -1.413 62.257 1.00 85.38 181 ALA A C 1
ATOM 1444 O O . ALA A 1 181 ? -45.472 -0.952 62.771 1.00 85.38 181 ALA A O 1
ATOM 1445 N N . GLU A 1 182 ? -44.194 -2.722 62.324 1.00 87.94 182 GLU A N 1
ATOM 1446 C CA . GLU A 1 182 ? -44.983 -3.646 63.152 1.00 87.94 182 GLU A CA 1
ATOM 1447 C C . GLU A 1 182 ? -44.816 -3.334 64.645 1.00 87.94 182 GLU A C 1
ATO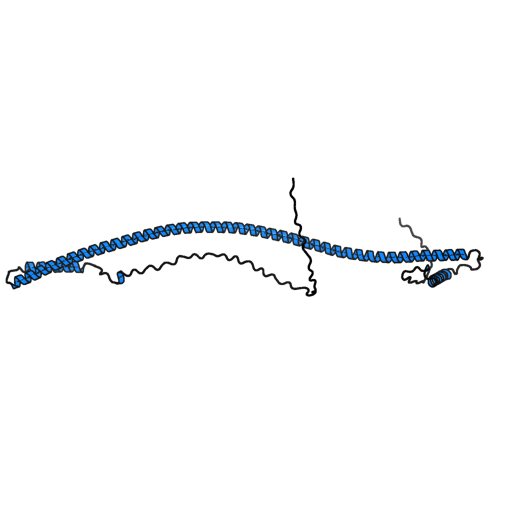M 1449 O O . GLU A 1 182 ? -45.805 -3.331 65.383 1.00 87.94 182 GLU A O 1
ATOM 1454 N N . GLU A 1 183 ? -43.594 -3.019 65.075 1.00 88.44 183 GLU A N 1
ATOM 1455 C CA . GLU A 1 183 ? -43.273 -2.640 66.452 1.00 88.44 183 GLU A CA 1
ATOM 1456 C C . GLU A 1 183 ? -43.872 -1.273 66.826 1.00 88.44 183 GLU A C 1
ATOM 1458 O O . GLU A 1 183 ? -44.524 -1.162 67.866 1.00 88.44 183 GLU A O 1
ATOM 1463 N N . ASP A 1 184 ? -43.793 -0.282 65.929 1.00 87.38 184 ASP A N 1
ATOM 1464 C CA . ASP A 1 184 ? -44.472 1.018 66.053 1.00 87.38 184 ASP A CA 1
ATOM 1465 C C . ASP A 1 184 ? -45.990 0.854 66.259 1.00 87.38 184 ASP A C 1
ATOM 1467 O O . ASP A 1 184 ? -46.580 1.377 67.211 1.00 87.38 184 ASP A O 1
ATOM 1471 N N . ASN A 1 185 ? -46.634 0.030 65.422 1.00 89.19 185 ASN A N 1
ATOM 1472 C CA . ASN A 1 185 ? -48.060 -0.274 65.553 1.00 89.19 185 ASN A CA 1
ATOM 1473 C C . ASN A 1 185 ? -48.391 -0.999 66.870 1.00 89.19 185 ASN A C 1
ATOM 1475 O O . ASN A 1 185 ? -49.439 -0.738 67.473 1.00 89.19 185 ASN A O 1
ATOM 1479 N N . HIS A 1 186 ? -47.525 -1.911 67.323 1.00 91.69 186 HIS A N 1
ATOM 1480 C CA . HIS A 1 186 ? -47.710 -2.639 68.576 1.00 91.69 186 HIS A CA 1
ATOM 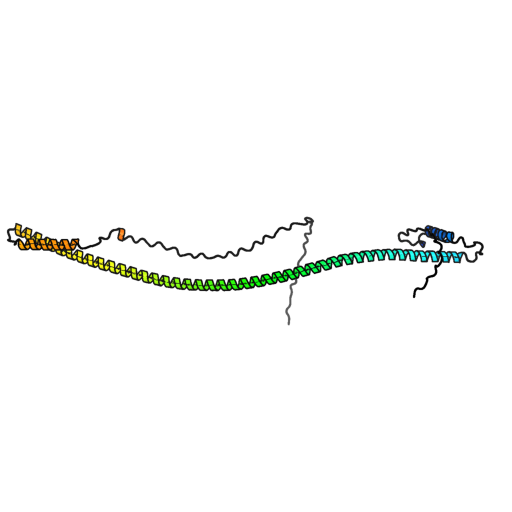1481 C C . HIS A 1 186 ? -47.637 -1.706 69.791 1.00 91.69 186 HIS A C 1
ATOM 1483 O O . HIS A 1 186 ? -48.558 -1.704 70.616 1.00 91.69 186 HIS A O 1
ATOM 1489 N N . LEU A 1 187 ? -46.593 -0.876 69.867 1.00 91.06 187 LEU A N 1
ATOM 1490 C CA . LEU A 1 187 ? -46.399 0.102 70.937 1.00 91.06 187 LEU A CA 1
ATOM 1491 C C . LEU A 1 187 ? -47.536 1.125 70.964 1.00 91.06 187 LEU A C 1
ATOM 1493 O O . LEU A 1 187 ? -48.133 1.349 72.018 1.00 91.06 187 LEU A O 1
ATOM 1497 N N . ASN A 1 188 ? -47.933 1.664 69.808 1.00 90.50 188 ASN A N 1
ATOM 1498 C CA . ASN A 1 188 ? -49.062 2.589 69.713 1.00 90.50 188 ASN A CA 1
ATOM 1499 C C . ASN A 1 188 ? -50.380 1.944 70.191 1.00 90.50 188 ASN A C 1
ATOM 1501 O O . ASN A 1 188 ? -51.179 2.571 70.891 1.00 90.50 188 ASN A O 1
ATOM 1505 N N . SER A 1 189 ? -50.617 0.665 69.879 1.00 93.00 189 SER A N 1
ATOM 1506 C CA . SER A 1 189 ? -51.783 -0.065 70.395 1.00 93.00 189 SER A CA 1
ATOM 1507 C C . SER A 1 189 ? -51.760 -0.193 71.925 1.00 93.00 189 SER A C 1
ATOM 1509 O O . SER A 1 189 ? -52.802 -0.010 72.562 1.00 93.00 189 SER A O 1
ATOM 1511 N N . LEU A 1 190 ? -50.604 -0.501 72.524 1.00 92.50 190 LEU A N 1
ATOM 1512 C CA . LEU A 1 190 ? -50.451 -0.611 73.980 1.00 92.50 190 LEU A CA 1
ATOM 1513 C C . LEU A 1 190 ? -50.638 0.742 74.674 1.00 92.50 190 LEU A C 1
ATOM 1515 O O . LEU A 1 190 ? -51.380 0.830 75.654 1.00 92.50 190 LEU A O 1
ATOM 1519 N N . ILE A 1 191 ? -50.040 1.803 74.127 1.00 92.50 191 ILE A N 1
ATOM 1520 C CA . ILE A 1 191 ? -50.199 3.181 74.609 1.00 92.50 191 ILE A CA 1
ATOM 1521 C C . ILE A 1 191 ? -51.683 3.568 74.626 1.00 92.50 191 ILE A C 1
ATOM 1523 O O . ILE A 1 191 ? -52.194 4.030 75.648 1.00 92.50 191 ILE A O 1
ATOM 1527 N N . ASN A 1 192 ? -52.415 3.305 73.538 1.00 91.88 192 ASN A N 1
ATOM 1528 C CA . ASN A 1 192 ? -53.851 3.588 73.463 1.00 91.88 192 ASN A CA 1
ATOM 1529 C C . ASN A 1 192 ? -54.672 2.780 74.484 1.00 91.88 192 ASN A C 1
ATOM 1531 O O . ASN A 1 192 ? -55.610 3.313 75.080 1.00 91.88 192 ASN A O 1
ATOM 1535 N N . GLN A 1 193 ? -54.312 1.520 74.743 1.00 92.38 193 GLN A N 1
ATOM 1536 C CA . GLN A 1 193 ? -54.978 0.690 75.751 1.00 92.38 193 GLN A CA 1
ATOM 1537 C C . GLN A 1 193 ? -54.752 1.209 77.182 1.00 92.38 193 GLN A C 1
ATOM 1539 O O . GLN A 1 193 ? -55.690 1.240 77.990 1.00 92.38 193 GLN A O 1
ATOM 1544 N N . VAL A 1 194 ? -53.524 1.626 77.505 1.00 91.69 194 VAL A N 1
ATOM 1545 C CA . VAL A 1 194 ? -53.188 2.221 78.807 1.00 91.69 194 VAL A CA 1
ATOM 1546 C C . VAL A 1 194 ? -53.899 3.566 78.979 1.00 91.69 194 VAL A C 1
ATOM 1548 O O . VAL A 1 194 ? -54.508 3.790 80.026 1.00 91.69 194 VAL A O 1
ATOM 1551 N N . ASN A 1 195 ? -53.925 4.408 77.940 1.00 90.75 195 ASN A N 1
ATOM 1552 C CA . ASN A 1 195 ? -54.656 5.681 77.942 1.00 90.75 195 ASN A CA 1
ATOM 1553 C C . ASN A 1 195 ? -56.154 5.487 78.200 1.00 90.75 195 ASN A C 1
ATOM 1555 O O . ASN A 1 195 ? -56.708 6.125 79.093 1.00 90.75 195 ASN A O 1
ATOM 1559 N N . TYR A 1 196 ? -56.797 4.546 77.504 1.00 92.50 196 TYR A N 1
ATOM 1560 C CA . TYR A 1 196 ? -58.205 4.217 77.743 1.00 92.50 196 TYR A CA 1
ATOM 1561 C C . TYR A 1 196 ? -58.455 3.750 79.187 1.00 92.50 196 TYR A C 1
ATOM 1563 O O . TYR A 1 196 ? -59.443 4.126 79.818 1.00 92.50 196 TYR A O 1
ATOM 1571 N N . SER A 1 197 ? -57.540 2.949 79.739 1.00 89.25 197 SER A N 1
ATOM 1572 C CA . SER A 1 197 ? -57.633 2.469 81.123 1.00 89.25 197 SER A CA 1
ATOM 1573 C C . SER A 1 197 ? -57.505 3.614 82.136 1.00 89.25 197 SER A C 1
ATOM 1575 O O . SER A 1 197 ? -58.233 3.644 83.129 1.00 89.25 197 SER A O 1
ATOM 1577 N N . LEU A 1 198 ? -56.614 4.577 81.876 1.00 89.88 198 LEU A N 1
ATOM 1578 C CA . LEU A 1 198 ? -56.463 5.787 82.685 1.00 89.88 198 LEU A CA 1
ATOM 1579 C C . LEU A 1 198 ? -57.712 6.680 82.622 1.00 89.88 198 LEU A C 1
ATOM 1581 O O . LEU A 1 198 ? -58.185 7.120 83.670 1.00 89.88 198 LEU A O 1
ATOM 1585 N N . GLU A 1 199 ? -58.289 6.900 81.436 1.00 90.06 199 GLU A N 1
ATOM 1586 C CA . GLU A 1 199 ? -59.544 7.654 81.267 1.00 90.06 199 GLU A CA 1
ATOM 1587 C C . GLU A 1 199 ? -60.725 6.985 81.984 1.00 90.06 199 GLU A C 1
ATOM 1589 O O . GLU A 1 199 ? -61.524 7.653 82.653 1.00 90.06 199 GLU A O 1
ATOM 1594 N N . LEU A 1 200 ? -60.815 5.654 81.906 1.00 89.31 200 LEU A N 1
ATOM 1595 C CA . LEU A 1 200 ? -61.827 4.880 82.619 1.00 89.31 200 LEU A CA 1
ATOM 1596 C C . LEU A 1 200 ? -61.685 5.045 84.137 1.00 89.31 200 LEU A C 1
ATOM 1598 O O . LEU A 1 200 ? -62.675 5.306 84.818 1.00 89.31 200 LEU A O 1
ATOM 1602 N N . TYR A 1 201 ? -60.469 4.932 84.682 1.00 87.62 201 TYR A N 1
ATOM 1603 C CA . TYR A 1 201 ? -60.245 5.123 86.118 1.00 87.62 201 TYR A CA 1
ATOM 1604 C C . TYR A 1 201 ? -60.493 6.561 86.578 1.00 87.62 201 TYR A C 1
ATOM 1606 O O . TYR A 1 201 ? -61.031 6.754 87.670 1.00 87.62 201 TYR A O 1
ATOM 1614 N N . ALA A 1 202 ? -60.174 7.562 85.753 1.00 86.50 202 ALA A N 1
ATOM 1615 C CA . ALA A 1 202 ? -60.527 8.953 86.026 1.00 86.50 202 ALA A CA 1
ATOM 1616 C C . ALA A 1 202 ? -62.054 9.140 86.108 1.00 86.50 202 ALA A C 1
ATOM 1618 O O . ALA A 1 202 ? -62.545 9.806 87.020 1.00 86.50 202 ALA A O 1
ATOM 1619 N N . SER A 1 203 ? -62.800 8.488 85.211 1.00 85.69 203 SER A N 1
ATOM 1620 C CA . SER A 1 203 ? -64.269 8.507 85.197 1.00 85.69 203 SER A CA 1
ATOM 1621 C C . SER A 1 203 ? -64.866 7.813 86.429 1.00 85.69 203 SER A C 1
ATOM 1623 O O . SER A 1 203 ? -65.688 8.397 87.127 1.00 85.69 203 SER A O 1
ATOM 1625 N N . LEU A 1 204 ? -64.385 6.613 86.781 1.00 86.69 204 LEU A N 1
ATOM 1626 C CA . LEU A 1 204 ? -64.837 5.876 87.974 1.00 86.69 204 LEU A CA 1
ATOM 1627 C C . LEU A 1 204 ? -64.574 6.647 89.277 1.00 86.69 204 LEU A C 1
ATOM 1629 O O . LEU A 1 204 ? -65.404 6.634 90.187 1.00 86.69 204 LEU A O 1
ATOM 1633 N N . ARG A 1 205 ? -63.435 7.347 89.364 1.00 83.00 205 ARG A N 1
ATOM 1634 C CA . ARG A 1 205 ? -63.114 8.216 90.502 1.00 83.00 205 ARG A CA 1
ATOM 1635 C C . ARG A 1 205 ? -64.073 9.410 90.583 1.00 83.00 205 ARG A C 1
ATOM 1637 O O . ARG A 1 205 ? -64.474 9.781 91.684 1.00 83.00 205 ARG A O 1
ATOM 1644 N N . ALA A 1 206 ? -64.465 9.991 89.445 1.00 83.69 206 ALA A N 1
ATOM 1645 C CA . ALA A 1 206 ? -65.467 11.059 89.394 1.00 83.69 206 ALA A CA 1
ATOM 1646 C C . ALA A 1 206 ? -66.862 10.577 89.844 1.00 83.69 206 ALA A C 1
ATOM 1648 O O . ALA A 1 206 ? -67.584 11.330 90.495 1.00 83.69 206 ALA A O 1
ATOM 1649 N N . ASP A 1 207 ? -67.188 9.308 89.587 1.00 86.88 207 ASP A N 1
ATOM 1650 C CA . ASP A 1 207 ? -68.427 8.649 90.022 1.00 86.88 207 ASP A CA 1
ATOM 1651 C C . ASP A 1 207 ? -68.395 8.163 91.493 1.00 86.88 207 ASP A C 1
ATOM 1653 O O . ASP A 1 207 ? -69.356 7.561 91.978 1.00 86.88 207 ASP A O 1
ATOM 1657 N N . GLY A 1 208 ? -67.312 8.436 92.235 1.00 76.69 208 GLY A N 1
ATOM 1658 C CA . GLY A 1 208 ? -67.185 8.129 93.667 1.00 76.69 208 GLY A CA 1
ATOM 1659 C C . GLY A 1 208 ? -66.790 6.683 93.994 1.00 76.69 208 GLY A C 1
ATOM 1660 O O . GLY A 1 208 ? -66.924 6.261 95.144 1.00 76.69 208 GLY A O 1
ATOM 1661 N N . ILE A 1 209 ? -66.309 5.918 93.009 1.00 81.06 209 ILE A N 1
ATOM 1662 C CA . ILE A 1 209 ? -65.802 4.552 93.195 1.00 81.06 209 ILE A CA 1
ATOM 1663 C C . ILE A 1 209 ? -64.335 4.617 93.645 1.00 81.06 209 ILE A C 1
ATOM 1665 O O . ILE A 1 209 ? -63.520 5.314 93.039 1.00 81.06 209 ILE A O 1
ATOM 1669 N N . ASP A 1 210 ? -63.989 3.876 94.703 1.00 79.75 210 ASP A N 1
ATOM 1670 C CA . ASP A 1 210 ? -62.632 3.864 95.262 1.00 79.75 210 ASP A CA 1
ATOM 1671 C C . ASP A 1 210 ? -61.653 3.111 94.342 1.00 79.75 210 ASP A C 1
ATOM 1673 O O . ASP A 1 210 ? -61.659 1.879 94.247 1.00 79.75 210 ASP A O 1
ATOM 1677 N N . VAL A 1 211 ? -60.820 3.872 93.629 1.00 79.81 211 VAL A N 1
ATOM 1678 C CA . VAL A 1 211 ? -59.709 3.370 92.814 1.00 79.81 211 VAL A CA 1
ATOM 1679 C C . VAL A 1 211 ? -58.406 3.722 93.525 1.00 79.81 211 VAL A C 1
ATOM 1681 O O . VAL A 1 211 ? -58.034 4.891 93.614 1.00 79.81 211 VAL A O 1
ATOM 1684 N N . THR A 1 212 ? -57.691 2.696 93.988 1.00 83.69 212 THR A N 1
ATOM 1685 C CA . THR A 1 212 ? -56.402 2.818 94.687 1.00 83.69 212 THR A CA 1
ATOM 1686 C C . THR A 1 212 ? -55.377 3.607 93.868 1.00 83.69 212 THR A C 1
ATOM 1688 O O . THR A 1 212 ? -55.089 3.211 92.735 1.00 83.69 212 THR A O 1
ATOM 1691 N N . GLU A 1 213 ? -54.776 4.649 94.456 1.00 83.00 213 GLU A N 1
ATOM 1692 C CA . GLU A 1 213 ? -53.745 5.484 93.803 1.00 83.00 213 GLU A CA 1
ATOM 1693 C C . GLU A 1 213 ? -52.577 4.664 93.247 1.00 83.00 213 GLU A C 1
ATOM 1695 O O . GLU A 1 213 ? -52.118 4.904 92.136 1.00 83.00 213 GLU A O 1
ATOM 1700 N N . GLU A 1 214 ? -52.190 3.601 93.952 1.00 85.31 214 GLU A N 1
ATOM 1701 C CA . GLU A 1 214 ? -51.117 2.688 93.545 1.00 85.31 214 GLU A CA 1
ATOM 1702 C C . GLU A 1 214 ? -51.352 2.065 92.149 1.00 85.31 214 GLU A C 1
ATOM 1704 O O . GLU A 1 214 ? -50.408 1.824 91.399 1.00 85.31 214 GLU A O 1
ATOM 1709 N N . LYS A 1 215 ? -52.615 1.845 91.744 1.00 85.94 215 LYS A N 1
ATOM 1710 C CA . LYS A 1 215 ? -52.950 1.335 90.399 1.00 85.94 215 LYS A CA 1
ATOM 1711 C C . LYS A 1 215 ? -52.815 2.401 89.313 1.00 85.94 215 LYS A C 1
ATOM 1713 O O . LYS A 1 215 ? -52.476 2.060 88.182 1.00 85.94 215 LYS A O 1
ATOM 1718 N N . ILE A 1 216 ? -53.102 3.659 89.640 1.00 85.69 216 ILE A N 1
ATOM 1719 C CA . ILE A 1 216 ? -53.005 4.781 88.700 1.00 85.69 216 ILE A CA 1
ATOM 1720 C C . ILE A 1 216 ? -51.542 5.164 88.504 1.00 85.69 216 ILE A C 1
ATOM 1722 O O . ILE A 1 216 ? -51.109 5.283 87.362 1.00 85.69 216 ILE A O 1
ATOM 1726 N N . GLU A 1 217 ? -50.762 5.257 89.584 1.00 89.31 217 GLU A N 1
ATOM 1727 C CA . GLU A 1 217 ? -49.316 5.496 89.508 1.00 89.31 217 GLU A CA 1
ATOM 1728 C C . GLU A 1 217 ? -48.607 4.400 88.704 1.00 89.31 217 GLU A C 1
ATOM 1730 O O . GLU A 1 217 ? -47.752 4.702 87.872 1.00 89.31 217 GLU A O 1
ATOM 1735 N N . LYS A 1 218 ? -49.011 3.132 88.874 1.00 91.44 218 LYS A N 1
ATOM 1736 C CA . LYS A 1 218 ? -48.476 2.024 88.075 1.00 91.44 218 LYS A CA 1
ATOM 1737 C C . LYS A 1 218 ? -48.777 2.180 86.582 1.00 91.44 218 LYS A C 1
ATOM 1739 O O . LYS A 1 218 ? -47.863 2.063 85.777 1.00 91.44 218 LYS A O 1
ATOM 1744 N N . LEU A 1 219 ? -50.019 2.493 86.205 1.00 89.12 219 LEU A N 1
ATOM 1745 C CA . LEU A 1 219 ? -50.368 2.723 84.797 1.00 89.12 219 LEU A CA 1
ATOM 1746 C C . LEU A 1 219 ? -49.675 3.956 84.207 1.00 89.12 219 LEU A C 1
ATOM 1748 O O . LEU A 1 219 ? -49.322 3.952 83.033 1.00 89.12 219 LEU A O 1
ATOM 1752 N N . GLN A 1 220 ? -49.459 5.003 85.004 1.00 88.75 220 GLN A N 1
ATOM 1753 C CA . GLN A 1 220 ? -48.686 6.171 84.580 1.00 88.75 220 GLN A CA 1
ATOM 1754 C C . GLN A 1 220 ? -47.206 5.829 84.366 1.00 88.75 220 GLN A C 1
ATOM 1756 O O . GLN A 1 220 ? -46.603 6.328 83.418 1.00 88.75 220 GLN A O 1
ATOM 1761 N N . ALA A 1 221 ? -46.627 4.969 85.209 1.00 90.12 221 ALA A N 1
ATOM 1762 C CA . ALA A 1 221 ? -45.270 4.463 85.025 1.00 90.12 221 ALA A CA 1
ATOM 1763 C C . ALA A 1 221 ? -45.157 3.579 83.771 1.00 90.12 221 ALA A C 1
ATOM 1765 O O . ALA A 1 221 ? -44.238 3.781 82.979 1.00 90.12 221 ALA A O 1
ATOM 1766 N N . ASP A 1 222 ? -46.118 2.674 83.551 1.00 90.31 222 ASP A N 1
ATOM 1767 C CA . ASP A 1 222 ? -46.184 1.822 82.356 1.00 90.31 222 ASP A CA 1
ATOM 1768 C C . ASP A 1 222 ? -46.331 2.676 81.079 1.00 90.31 222 ASP A C 1
ATOM 1770 O O . ASP A 1 222 ? -45.606 2.469 80.109 1.00 90.31 222 ASP A O 1
ATOM 1774 N N . LEU A 1 223 ? -47.196 3.702 81.092 1.00 91.75 223 LEU A N 1
ATOM 1775 C CA . LEU A 1 223 ? -47.352 4.650 79.980 1.00 91.75 223 LEU A CA 1
ATOM 1776 C C . LEU A 1 223 ? -46.058 5.417 79.694 1.00 91.75 223 LEU A C 1
ATOM 1778 O O . LEU A 1 223 ? -45.691 5.614 78.538 1.00 91.75 223 LEU A O 1
ATOM 1782 N N . LYS A 1 224 ? -45.371 5.878 80.743 1.00 91.06 224 LYS A N 1
ATOM 1783 C CA . LYS A 1 224 ? -44.107 6.599 80.597 1.00 91.06 224 LYS A CA 1
ATOM 1784 C C . LYS A 1 224 ? -43.033 5.700 79.981 1.00 91.06 224 LYS A C 1
ATOM 1786 O O . LYS A 1 224 ? -42.356 6.137 79.061 1.00 91.06 224 LYS A O 1
ATOM 1791 N N . SER A 1 225 ? -42.933 4.453 80.442 1.00 92.06 225 SER A N 1
ATOM 1792 C CA . SER A 1 225 ? -42.011 3.459 79.885 1.00 92.06 225 SER A CA 1
ATOM 1793 C C . SER A 1 225 ? -42.306 3.165 78.413 1.00 92.06 225 SER A C 1
ATOM 1795 O O . SER A 1 225 ? -41.382 3.142 77.611 1.00 92.06 225 SER A O 1
ATOM 1797 N N . LEU A 1 226 ? -43.578 2.974 78.045 1.00 90.88 226 LEU A N 1
ATOM 1798 C CA . LEU A 1 226 ? -43.976 2.709 76.657 1.00 90.88 226 LEU A CA 1
ATOM 1799 C C . LEU A 1 226 ? -43.715 3.904 75.734 1.00 90.88 226 LEU A C 1
ATOM 1801 O O . LEU A 1 226 ? -43.309 3.709 74.595 1.00 90.88 226 LEU A O 1
ATOM 1805 N N . ASN A 1 227 ? -43.917 5.135 76.213 1.00 88.25 227 ASN A N 1
ATOM 1806 C CA . ASN A 1 227 ? -43.576 6.335 75.444 1.00 88.25 227 ASN A CA 1
ATOM 1807 C C . ASN A 1 227 ? -42.058 6.498 75.277 1.00 88.25 227 ASN A C 1
ATOM 1809 O O . ASN A 1 227 ? -41.617 6.881 74.205 1.00 88.25 227 ASN A O 1
ATOM 1813 N N . GLU A 1 228 ? -41.256 6.184 76.301 1.00 90.62 228 GLU A N 1
ATOM 1814 C CA . GLU A 1 228 ? -39.788 6.190 76.187 1.00 90.62 228 GLU A CA 1
ATOM 1815 C C . GLU A 1 228 ? -39.295 5.139 75.174 1.00 90.62 228 GLU A C 1
ATOM 1817 O O . GLU A 1 228 ? -38.367 5.406 74.412 1.00 90.62 228 GLU A O 1
ATOM 1822 N N . GLU A 1 229 ? -39.931 3.964 75.133 1.00 87.38 229 GLU A N 1
ATOM 1823 C CA . GLU A 1 229 ? -39.653 2.913 74.146 1.00 87.38 229 GLU A CA 1
ATOM 1824 C C . GLU A 1 229 ? -40.074 3.341 72.729 1.00 87.38 229 GLU A C 1
ATOM 1826 O O . GLU A 1 229 ? -39.284 3.215 71.793 1.00 87.38 229 GLU A O 1
ATOM 1831 N N . PHE A 1 230 ? -41.254 3.949 72.582 1.00 87.50 230 PHE A N 1
ATOM 1832 C CA . PHE A 1 230 ? -41.751 4.507 71.320 1.00 87.50 230 PHE A CA 1
ATOM 1833 C C . PHE A 1 230 ? -40.859 5.636 70.780 1.00 87.50 230 PHE A C 1
ATOM 1835 O O . PHE A 1 230 ? -40.491 5.624 69.610 1.00 87.50 230 PHE A O 1
ATOM 1842 N N . ASP A 1 231 ? -40.435 6.573 71.633 1.00 85.31 231 ASP A N 1
ATOM 1843 C CA . ASP A 1 231 ? -39.532 7.672 71.259 1.00 85.31 231 ASP A CA 1
ATOM 1844 C C . ASP A 1 231 ? -38.120 7.179 70.891 1.00 85.31 231 ASP A C 1
ATOM 1846 O O . ASP A 1 231 ? -37.364 7.882 70.217 1.00 85.31 231 ASP A O 1
ATOM 1850 N N . SER A 1 232 ? -37.741 5.980 71.348 1.00 86.19 232 SER A N 1
ATOM 1851 C CA . SER A 1 232 ? -36.467 5.344 71.001 1.00 86.19 232 SER A CA 1
ATOM 1852 C C . SER A 1 232 ? -36.499 4.590 69.668 1.00 86.19 232 SER A C 1
ATOM 1854 O O . SER A 1 232 ? -35.435 4.234 69.151 1.00 86.19 232 SER A O 1
ATOM 1856 N N . LEU A 1 233 ? -37.692 4.359 69.106 1.00 82.56 233 LEU A N 1
ATOM 1857 C CA . LEU A 1 233 ? -37.860 3.720 67.809 1.00 82.56 233 LEU A CA 1
ATOM 1858 C C . LEU A 1 233 ? -37.426 4.691 66.700 1.00 82.56 233 LEU A C 1
ATOM 1860 O O . LEU A 1 233 ? -38.063 5.709 66.435 1.00 82.56 233 LEU A O 1
ATOM 1864 N N . ASP A 1 234 ? -36.324 4.368 66.029 1.00 75.06 234 ASP A N 1
ATOM 1865 C CA . ASP A 1 234 ? -35.789 5.158 64.915 1.00 75.06 234 ASP A CA 1
ATOM 1866 C C . ASP A 1 234 ? -36.511 4.798 63.606 1.00 75.06 234 ASP A C 1
ATOM 1868 O O . ASP A 1 234 ? -35.948 4.178 62.699 1.00 75.06 234 ASP A O 1
ATOM 1872 N N . VAL A 1 235 ? -37.805 5.122 63.536 1.00 70.50 235 VAL A N 1
ATOM 1873 C CA . VAL A 1 235 ? -38.619 4.914 62.334 1.00 70.50 235 VAL A CA 1
ATOM 1874 C C . VAL A 1 235 ? -38.383 6.084 61.386 1.00 70.50 235 VAL A C 1
ATOM 1876 O O . VAL A 1 235 ? -38.942 7.172 61.546 1.00 70.50 235 VAL A O 1
ATOM 1879 N N . GLU A 1 236 ? -37.555 5.872 60.364 1.00 67.25 236 GLU A N 1
ATOM 1880 C CA . GLU A 1 236 ? -37.393 6.857 59.296 1.00 67.25 236 GLU A CA 1
ATOM 1881 C C . GLU A 1 236 ? -38.726 7.046 58.551 1.00 67.25 236 GLU A C 1
ATOM 1883 O O . GLU A 1 236 ? -39.175 6.195 57.780 1.00 67.25 236 GLU A O 1
ATOM 1888 N N . VAL A 1 237 ? -39.368 8.198 58.764 1.00 67.62 237 VAL A N 1
ATOM 1889 C CA . VAL A 1 237 ? -40.530 8.616 57.974 1.00 67.62 237 VAL A CA 1
ATOM 1890 C C . VAL A 1 237 ? -40.059 8.893 56.551 1.00 67.62 237 VAL A C 1
ATOM 1892 O O . VAL A 1 237 ? -39.332 9.860 56.311 1.00 67.62 237 VAL A O 1
ATOM 1895 N N . ALA A 1 238 ? -40.495 8.050 55.613 1.00 63.16 238 ALA A N 1
ATOM 1896 C CA . ALA A 1 238 ? -40.164 8.187 54.202 1.00 63.16 238 ALA A CA 1
ATOM 1897 C C . ALA A 1 238 ? -40.537 9.585 53.693 1.00 63.16 238 ALA A C 1
ATOM 1899 O O . ALA A 1 238 ? -41.696 10.015 53.766 1.00 63.16 238 ALA A O 1
ATOM 1900 N N . LYS A 1 239 ? -39.545 10.306 53.175 1.00 76.38 239 LYS A N 1
ATOM 1901 C CA . LYS A 1 239 ? -39.739 11.633 52.604 1.00 76.38 239 LYS A CA 1
ATOM 1902 C C . LYS A 1 239 ? -40.139 11.498 51.133 1.00 76.38 239 LYS A C 1
ATOM 1904 O O . LYS A 1 239 ? -39.755 10.532 50.473 1.00 76.38 239 LYS A O 1
ATOM 1909 N N . PRO A 1 240 ? -40.889 12.458 50.564 1.00 67.19 240 PRO A N 1
ATOM 1910 C CA . PRO A 1 240 ? -41.259 12.436 49.147 1.00 67.19 240 PRO A CA 1
ATOM 1911 C C . PRO A 1 240 ? -40.057 12.288 48.199 1.00 67.19 240 PRO A C 1
ATOM 1913 O O . PRO A 1 240 ? -40.184 11.705 47.123 1.00 67.19 240 PRO A O 1
ATOM 1916 N N . GLU A 1 241 ? -38.889 12.793 48.600 1.00 70.88 241 GLU A N 1
ATOM 1917 C CA . GLU A 1 241 ? -37.646 12.714 47.834 1.00 70.88 241 GLU A CA 1
ATOM 1918 C C . GLU A 1 241 ? -37.075 11.289 47.744 1.00 70.88 241 GLU A C 1
ATOM 1920 O O . GLU A 1 241 ? -36.406 10.974 46.759 1.00 70.88 241 GLU A O 1
ATOM 1925 N N . ASP A 1 242 ? -37.392 10.407 48.697 1.00 65.44 242 ASP A N 1
ATOM 1926 C CA . ASP A 1 242 ? -36.892 9.024 48.743 1.00 65.44 242 ASP A CA 1
ATOM 1927 C C . ASP A 1 242 ? -37.518 8.137 47.649 1.00 65.44 242 ASP A C 1
ATOM 1929 O O . ASP A 1 242 ? -37.013 7.060 47.328 1.00 65.44 242 ASP A O 1
ATOM 1933 N N . TYR A 1 243 ? -38.593 8.614 47.011 1.00 61.00 243 TYR A N 1
ATOM 1934 C CA . TYR A 1 243 ? -39.270 7.945 45.895 1.00 61.00 243 TYR A CA 1
ATOM 1935 C C . TYR A 1 243 ? -38.769 8.397 44.514 1.00 61.00 243 TYR A C 1
ATOM 1937 O O . TYR A 1 243 ? -39.217 7.875 43.487 1.00 61.00 243 TYR A O 1
ATOM 1945 N N . LEU A 1 244 ? -37.844 9.360 44.450 1.00 60.69 244 LEU A N 1
ATOM 1946 C CA . LEU A 1 244 ? -37.299 9.852 43.188 1.00 60.69 244 LEU A CA 1
ATOM 1947 C C . LEU A 1 244 ? -36.184 8.929 42.689 1.00 60.69 244 LEU A C 1
ATOM 1949 O O . LEU A 1 244 ? -34.995 9.151 42.916 1.00 60.69 244 LEU A O 1
ATOM 1953 N N . VAL A 1 245 ? -36.566 7.903 41.929 1.00 52.81 245 VAL A N 1
ATOM 1954 C CA . VAL A 1 245 ? -35.610 7.135 41.125 1.00 52.81 245 VAL A CA 1
ATOM 1955 C C . VAL A 1 245 ? -35.119 8.037 39.996 1.00 52.81 245 VAL A C 1
ATOM 1957 O O . VAL A 1 245 ? -35.806 8.214 38.991 1.00 52.81 245 VAL A O 1
ATOM 1960 N N . ILE A 1 246 ? -33.927 8.618 40.149 1.00 53.34 246 ILE A N 1
ATOM 1961 C CA . ILE A 1 246 ? -33.236 9.270 39.035 1.00 53.34 246 ILE A CA 1
ATOM 1962 C C . ILE A 1 246 ? -32.877 8.152 38.050 1.00 53.34 246 ILE A C 1
ATOM 1964 O O . ILE A 1 246 ? -32.051 7.298 38.392 1.00 53.34 246 ILE A O 1
ATOM 1968 N N . PRO A 1 247 ? -33.484 8.097 36.848 1.00 49.62 247 PRO A N 1
ATOM 1969 C CA . PRO A 1 247 ? -33.092 7.106 35.866 1.00 49.62 247 PRO A CA 1
ATOM 1970 C C . PRO A 1 247 ? -31.608 7.308 35.580 1.00 49.62 247 PRO A C 1
ATOM 1972 O O . PRO A 1 247 ? -31.168 8.414 35.256 1.00 49.62 247 PRO A O 1
ATOM 1975 N N . VAL A 1 248 ? -30.826 6.238 35.740 1.00 48.56 248 VAL A N 1
ATOM 1976 C CA . VAL A 1 248 ? -29.436 6.208 35.292 1.00 48.56 248 VAL A CA 1
ATOM 1977 C C . VAL A 1 248 ? -29.488 6.507 33.804 1.00 48.56 248 VAL A C 1
ATOM 1979 O O . VAL A 1 248 ? -29.925 5.660 33.029 1.00 48.56 248 VAL A O 1
ATOM 1982 N N . ALA A 1 249 ? -29.124 7.740 33.443 1.00 46.53 249 ALA A N 1
ATOM 1983 C CA . ALA A 1 249 ? -29.122 8.209 32.071 1.00 46.53 249 ALA A CA 1
ATOM 1984 C C . ALA A 1 249 ? -28.466 7.144 31.197 1.00 46.53 249 ALA A C 1
ATOM 1986 O O . ALA A 1 249 ? -27.385 6.654 31.550 1.00 46.53 249 ALA A O 1
ATOM 1987 N N . ASP A 1 250 ? -29.151 6.778 30.111 1.00 46.91 250 ASP A N 1
ATOM 1988 C CA . ASP A 1 250 ? -28.674 5.845 29.101 1.00 46.91 250 ASP A CA 1
ATOM 1989 C C . ASP A 1 250 ? -27.202 6.133 28.834 1.00 46.91 250 ASP A C 1
ATOM 1991 O O . ASP A 1 250 ? -26.837 7.145 28.228 1.00 46.91 250 ASP A O 1
ATOM 1995 N N . ARG A 1 251 ? -26.328 5.275 29.372 1.00 49.69 251 ARG A N 1
ATOM 1996 C CA . ARG A 1 251 ? -24.905 5.363 29.086 1.00 49.69 251 ARG A CA 1
ATOM 1997 C C . ARG A 1 251 ? -24.799 5.122 27.595 1.00 49.69 251 ARG A C 1
ATOM 1999 O O . ARG A 1 251 ? -25.008 3.996 27.143 1.00 49.69 251 ARG A O 1
ATOM 2006 N N . VAL A 1 252 ? -24.538 6.208 26.870 1.00 47.69 252 VAL A N 1
ATOM 2007 C CA . VAL A 1 252 ? -24.265 6.235 25.437 1.00 47.69 252 VAL A CA 1
ATOM 2008 C C . VAL A 1 252 ? -23.427 4.997 25.111 1.00 47.69 252 VAL A C 1
ATOM 2010 O O . VAL A 1 252 ? -22.410 4.782 25.784 1.00 47.69 252 VAL A O 1
ATOM 2013 N N . PRO A 1 253 ? -23.855 4.142 24.162 1.00 46.03 253 PRO A N 1
ATOM 2014 C CA . PRO A 1 253 ? -23.024 3.041 23.707 1.00 46.03 253 PRO A CA 1
ATOM 2015 C C . PRO A 1 253 ? -21.648 3.616 23.392 1.00 46.03 253 PRO A C 1
ATOM 2017 O O . PRO A 1 253 ? -21.563 4.633 22.709 1.00 46.03 253 PRO A O 1
ATOM 2020 N N . LEU A 1 254 ? -20.587 3.018 23.938 1.00 49.69 254 LEU A N 1
ATOM 2021 C CA . LEU A 1 254 ? -19.224 3.338 23.529 1.00 49.69 254 LEU A CA 1
ATOM 2022 C C . LEU A 1 254 ? -19.124 2.995 22.043 1.00 49.69 254 LEU A C 1
ATOM 2024 O O . LEU A 1 254 ? -18.831 1.858 21.676 1.00 49.69 254 LEU A O 1
ATOM 2028 N N . ASP A 1 255 ? -19.454 3.972 21.207 1.00 43.34 255 ASP A N 1
ATOM 2029 C CA . ASP A 1 255 ? -19.310 3.913 19.770 1.00 43.34 255 ASP A CA 1
ATOM 2030 C C . ASP A 1 255 ? -17.806 4.017 19.53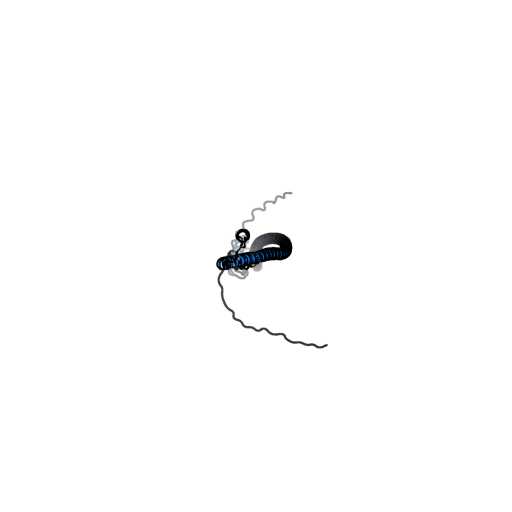7 1.00 43.34 255 ASP A C 1
ATOM 2032 O O . ASP A 1 255 ? -17.209 5.094 19.489 1.00 43.34 255 ASP A O 1
ATOM 2036 N N . LEU A 1 256 ? -17.158 2.851 19.570 1.00 48.09 256 LEU A N 1
ATOM 2037 C CA . LEU A 1 256 ? -15.769 2.712 19.181 1.00 48.09 256 LEU A CA 1
ATOM 2038 C C . LEU A 1 256 ? -15.688 3.250 17.753 1.00 48.09 256 LEU A C 1
ATOM 2040 O O . LEU A 1 256 ? -16.387 2.722 16.883 1.00 48.09 256 LEU A O 1
ATOM 2044 N N . PRO A 1 257 ? -14.890 4.300 17.496 1.00 44.19 257 PRO A N 1
ATOM 2045 C CA . PRO A 1 257 ? -14.840 4.900 16.181 1.00 44.19 257 PRO A CA 1
ATOM 2046 C C . PRO A 1 257 ? -14.449 3.818 15.179 1.00 44.19 257 PRO A C 1
ATOM 2048 O O . PRO A 1 257 ? -13.374 3.221 15.266 1.00 44.19 257 PRO A O 1
ATOM 2051 N N . SER A 1 258 ? -15.356 3.558 14.237 1.00 44.59 258 SER A N 1
ATOM 2052 C CA . SER A 1 258 ? -15.047 2.877 12.988 1.00 44.59 258 SER A CA 1
ATOM 2053 C C . SER A 1 258 ? -13.837 3.587 12.386 1.00 44.59 258 SER A C 1
ATOM 2055 O O . SER A 1 258 ? -13.939 4.714 11.895 1.00 44.59 258 SER A O 1
ATOM 2057 N N . PHE A 1 259 ? -12.665 2.957 12.467 1.00 39.09 259 PHE A N 1
ATOM 2058 C CA . PHE A 1 259 ? -11.492 3.397 11.730 1.00 39.09 259 PHE A CA 1
ATOM 2059 C C . PHE A 1 259 ? -11.758 3.149 10.244 1.00 39.09 259 PHE A C 1
ATOM 2061 O O . PHE A 1 259 ? -11.350 2.140 9.670 1.00 39.09 259 PHE A O 1
ATOM 2068 N N . HIS A 1 260 ? -12.459 4.083 9.604 1.00 40.41 260 HIS A N 1
ATOM 2069 C CA . HIS A 1 260 ? -12.445 4.196 8.158 1.00 40.41 260 HIS A CA 1
ATOM 2070 C C . HIS A 1 260 ? -11.050 4.659 7.743 1.00 40.41 260 HIS A C 1
ATOM 2072 O O . HIS A 1 260 ? -10.726 5.846 7.764 1.00 40.41 260 HIS A O 1
ATOM 2078 N N . LEU A 1 261 ? -10.212 3.694 7.365 1.00 43.56 261 LEU A N 1
ATOM 2079 C CA . LEU A 1 261 ? -9.013 3.957 6.583 1.00 43.56 261 LEU A CA 1
ATOM 2080 C C . LEU A 1 261 ? -9.454 4.551 5.242 1.00 43.56 261 LEU A C 1
ATOM 2082 O O . LEU A 1 261 ? -9.846 3.837 4.319 1.00 43.56 261 LEU A O 1
ATOM 2086 N N . TYR A 1 262 ? -9.400 5.879 5.151 1.00 35.84 262 TYR A N 1
ATOM 2087 C CA . TYR A 1 262 ? -9.366 6.578 3.878 1.00 35.84 262 TYR A CA 1
ATOM 2088 C C . TYR A 1 262 ? -8.110 6.104 3.140 1.00 35.84 262 TYR A C 1
ATOM 2090 O O . TYR A 1 262 ? -6.994 6.527 3.441 1.00 35.84 262 TYR A O 1
ATOM 2098 N N . PHE A 1 263 ? -8.284 5.216 2.162 1.00 41.66 263 PHE A N 1
ATOM 2099 C CA . PHE A 1 263 ? -7.301 5.046 1.102 1.00 41.66 263 PHE A CA 1
ATOM 2100 C C . PHE A 1 263 ? -7.356 6.314 0.254 1.00 41.66 263 PHE A C 1
ATOM 2102 O O . PHE A 1 263 ? -8.083 6.388 -0.731 1.00 41.66 263 PHE A O 1
ATOM 2109 N N . GLY A 1 264 ? -6.637 7.348 0.694 1.00 38.00 264 GLY A N 1
ATOM 2110 C CA . GLY A 1 264 ? -6.353 8.509 -0.131 1.00 38.00 264 GLY A CA 1
ATOM 2111 C C . GLY A 1 264 ? -5.627 8.023 -1.376 1.00 38.00 264 GLY A C 1
ATOM 2112 O O . GLY A 1 264 ? -4.444 7.685 -1.319 1.00 38.00 264 GLY A O 1
ATOM 2113 N N . GLU A 1 265 ? -6.362 7.933 -2.482 1.00 41.91 265 GLU A N 1
ATOM 2114 C CA . GLU A 1 265 ? -5.802 7.782 -3.814 1.00 41.91 265 GLU A CA 1
ATOM 2115 C C . GLU A 1 265 ? -4.702 8.826 -3.968 1.00 41.91 265 GLU A C 1
ATOM 2117 O O . GLU A 1 265 ? -4.940 10.032 -3.880 1.00 41.91 265 GLU A O 1
ATOM 2122 N N . GLY A 1 266 ? -3.470 8.345 -4.121 1.00 38.41 266 GLY A N 1
ATOM 2123 C CA . GLY A 1 266 ? -2.303 9.191 -4.259 1.00 38.41 266 GLY A CA 1
ATOM 2124 C C . GLY A 1 266 ? -2.476 10.125 -5.446 1.00 38.41 266 GLY A C 1
ATOM 2125 O O . GLY A 1 266 ? -2.255 9.735 -6.595 1.00 38.41 266 GLY A O 1
ATOM 2126 N N . THR A 1 267 ? -2.812 11.383 -5.169 1.00 40.09 267 THR A N 1
ATOM 2127 C CA . THR A 1 267 ? -2.646 12.477 -6.115 1.00 40.09 267 THR A CA 1
ATOM 2128 C C . THR A 1 267 ? -1.155 12.622 -6.371 1.00 40.09 267 THR A C 1
ATOM 2130 O O . THR A 1 267 ? -0.430 13.295 -5.640 1.00 40.09 267 THR A O 1
ATOM 2133 N N . ARG A 1 268 ? -0.682 11.944 -7.419 1.00 42.50 268 ARG A N 1
ATOM 2134 C CA . ARG A 1 268 ? 0.602 12.223 -8.050 1.00 42.50 268 ARG A CA 1
ATOM 2135 C C . ARG A 1 268 ? 0.551 13.651 -8.581 1.00 42.50 268 ARG A C 1
ATOM 2137 O O . ARG A 1 268 ? 0.054 13.896 -9.678 1.00 42.50 268 ARG A O 1
ATOM 2144 N N . THR A 1 269 ? 1.104 14.587 -7.825 1.00 39.59 269 THR A N 1
ATOM 2145 C CA . THR A 1 269 ? 1.624 15.831 -8.379 1.00 39.59 269 THR A CA 1
ATOM 2146 C C . THR A 1 269 ? 2.753 15.466 -9.343 1.00 39.59 269 THR A C 1
ATOM 2148 O O . THR A 1 269 ? 3.856 15.092 -8.950 1.00 39.59 269 THR A O 1
ATOM 2151 N N . ARG A 1 270 ? 2.454 15.510 -10.646 1.00 41.28 270 ARG A N 1
ATOM 2152 C CA . ARG A 1 270 ? 3.481 15.556 -11.691 1.00 41.28 270 ARG A CA 1
ATOM 2153 C C . ARG A 1 270 ? 4.258 16.868 -11.527 1.00 41.28 270 ARG A C 1
ATOM 2155 O O . ARG A 1 270 ? 3.616 17.918 -11.511 1.00 41.28 270 ARG A O 1
ATOM 2162 N N . PRO A 1 271 ? 5.598 16.855 -11.453 1.00 36.56 271 PRO A N 1
ATOM 2163 C CA . PRO A 1 271 ? 6.366 18.078 -11.594 1.00 36.56 271 PRO A CA 1
ATOM 2164 C C . PRO A 1 271 ? 6.326 18.538 -13.056 1.00 36.56 271 PRO A C 1
ATOM 2166 O O . PRO A 1 271 ? 6.385 17.734 -13.991 1.00 36.56 271 PRO A O 1
ATOM 2169 N N . ALA A 1 272 ? 6.188 19.848 -13.228 1.00 41.81 272 ALA A N 1
ATOM 2170 C CA . ALA A 1 272 ? 6.133 20.531 -14.506 1.00 41.81 272 ALA A CA 1
ATOM 2171 C C . ALA A 1 272 ? 7.391 20.273 -15.352 1.00 41.81 272 ALA A C 1
ATOM 2173 O O . ALA A 1 272 ? 8.518 20.496 -14.911 1.00 41.81 272 ALA A O 1
ATOM 2174 N N . ARG A 1 273 ? 7.182 19.868 -16.606 1.00 37.03 273 ARG A N 1
ATOM 2175 C CA . ARG A 1 273 ? 8.119 20.102 -17.709 1.00 37.03 273 ARG A CA 1
ATOM 2176 C C . ARG A 1 273 ? 7.319 20.628 -18.894 1.00 37.03 273 ARG A C 1
ATOM 2178 O O . ARG A 1 273 ? 6.795 19.866 -19.699 1.00 37.03 273 ARG A O 1
ATOM 2185 N N . GLU A 1 274 ? 7.212 21.948 -18.958 1.00 36.09 274 GLU A N 1
ATOM 2186 C CA . GLU A 1 274 ? 6.861 22.674 -20.172 1.00 36.09 274 GLU A CA 1
ATOM 2187 C C . GLU A 1 274 ? 8.141 22.960 -20.948 1.00 36.09 274 GLU A C 1
ATOM 2189 O O . GLU A 1 274 ? 8.954 23.773 -20.520 1.00 36.09 274 GLU A O 1
ATOM 2194 N N . THR A 1 275 ? 8.325 22.301 -22.091 1.00 35.78 275 THR A N 1
ATOM 2195 C CA . THR A 1 275 ? 8.852 22.939 -23.308 1.00 35.78 275 THR A CA 1
ATOM 2196 C C . THR A 1 275 ? 8.685 21.982 -24.492 1.00 35.78 275 THR A C 1
ATOM 2198 O O . THR A 1 275 ? 9.366 20.966 -24.567 1.00 35.78 275 THR A O 1
ATOM 2201 N N . TYR A 1 276 ? 7.731 22.275 -25.383 1.00 33.47 276 TYR A N 1
ATOM 2202 C CA . TYR A 1 276 ? 7.968 22.636 -26.791 1.00 33.47 276 TYR A CA 1
ATOM 2203 C C . TYR A 1 276 ? 6.752 22.364 -27.702 1.00 33.47 276 TYR A C 1
ATOM 2205 O O . TYR A 1 276 ? 6.269 21.246 -27.831 1.00 33.47 276 TYR A O 1
ATOM 2213 N N . LEU A 1 277 ? 6.389 23.443 -28.407 1.00 36.03 277 LEU A N 1
ATOM 2214 C CA . LEU A 1 277 ? 5.753 23.534 -29.727 1.00 36.03 277 LEU A CA 1
ATOM 2215 C C . LEU A 1 277 ? 4.226 23.404 -29.835 1.00 36.03 277 LEU A C 1
ATOM 2217 O O . LEU A 1 277 ? 3.637 22.351 -30.060 1.00 36.03 277 LEU A O 1
ATOM 2221 N N . GLN A 1 278 ? 3.618 24.591 -29.827 1.00 36.28 278 GLN A N 1
ATOM 2222 C CA . GLN A 1 278 ? 2.415 24.911 -30.581 1.00 36.28 278 GLN A CA 1
ATOM 2223 C C . GLN A 1 278 ? 2.618 24.769 -32.106 1.00 36.28 278 GLN A C 1
ATOM 2225 O O . GLN A 1 278 ? 3.691 25.047 -32.638 1.00 36.28 278 GLN A O 1
ATOM 2230 N N . LEU A 1 279 ? 1.485 24.500 -32.769 1.00 33.22 279 LEU A N 1
ATOM 2231 C CA . LEU A 1 279 ? 1.110 24.842 -34.152 1.00 33.22 279 LEU A CA 1
ATOM 2232 C C . LEU A 1 279 ? 1.629 23.953 -35.298 1.00 33.22 279 LEU A C 1
ATOM 2234 O O . LEU A 1 279 ? 2.638 24.235 -35.937 1.00 33.22 279 LEU A O 1
ATOM 2238 N N . LYS A 1 280 ? 0.755 23.039 -35.742 1.00 33.78 280 LYS A N 1
ATOM 2239 C CA . LYS A 1 280 ? -0.016 23.280 -36.977 1.00 33.78 280 LYS A CA 1
ATOM 2240 C C . LYS A 1 280 ? -1.272 22.409 -37.049 1.00 33.78 280 LYS A C 1
ATOM 2242 O O . LYS A 1 280 ? -1.225 21.189 -37.132 1.00 33.78 280 LYS A O 1
ATOM 2247 N N . SER A 1 281 ? -2.399 23.100 -37.037 1.00 34.81 281 SER A N 1
ATOM 2248 C CA . SER A 1 281 ? -3.719 22.659 -37.459 1.00 34.81 281 SER A CA 1
ATOM 2249 C C . SER A 1 281 ? -3.790 22.545 -38.987 1.00 34.81 281 SER A C 1
ATOM 2251 O O . SER A 1 281 ? -3.321 23.445 -39.684 1.00 34.81 281 SER A O 1
ATOM 2253 N N . ARG A 1 282 ? -4.423 21.479 -39.499 1.00 32.56 282 ARG A N 1
ATOM 2254 C CA . ARG A 1 282 ? -5.570 21.546 -40.432 1.00 32.56 282 ARG A CA 1
ATOM 2255 C C . ARG A 1 282 ? -6.016 20.163 -40.925 1.00 32.56 282 ARG A C 1
ATOM 2257 O O . ARG A 1 282 ? -5.219 19.399 -41.450 1.00 32.56 282 ARG A O 1
ATOM 2264 N N . ASP A 1 283 ? -7.317 19.942 -40.745 1.00 34.34 283 ASP A N 1
ATOM 2265 C CA . ASP A 1 283 ? -8.293 19.275 -41.615 1.00 34.34 283 ASP A CA 1
ATOM 2266 C C . ASP A 1 283 ? -7.955 17.945 -42.299 1.00 34.34 283 ASP A C 1
ATOM 2268 O O . ASP A 1 283 ? -7.137 17.880 -43.208 1.00 34.34 283 ASP A O 1
ATOM 2272 N N . CYS A 1 284 ? -8.772 16.928 -41.999 1.00 32.25 284 CYS A N 1
ATOM 2273 C CA . CYS A 1 284 ? -9.607 16.275 -43.015 1.00 32.25 284 CYS A CA 1
ATOM 2274 C C . CYS A 1 284 ? -10.727 15.464 -42.348 1.00 32.25 284 CYS A C 1
ATOM 2276 O O . CYS A 1 284 ? -10.536 14.356 -41.847 1.00 32.25 284 CYS A O 1
ATOM 2278 N N . SER A 1 285 ? -11.933 16.022 -42.394 1.00 43.03 285 SER A N 1
ATOM 2279 C CA . SER A 1 285 ? -13.182 15.279 -42.312 1.00 43.03 285 SER A CA 1
ATOM 2280 C C . SER A 1 285 ? -13.282 14.341 -43.521 1.00 43.03 285 SER A C 1
ATOM 2282 O O . SER A 1 285 ? -13.280 14.768 -44.673 1.00 43.03 285 SER A O 1
ATOM 2284 N N . GLY A 1 286 ? -13.357 13.035 -43.273 1.00 34.47 286 GLY A N 1
ATOM 2285 C CA . GLY A 1 286 ? -13.362 12.039 -44.340 1.00 34.47 286 GLY A CA 1
ATOM 2286 C C . GLY A 1 286 ? -14.040 10.750 -43.917 1.00 34.47 286 GLY A C 1
ATOM 2287 O O . GLY A 1 286 ? -13.395 9.808 -43.473 1.00 34.47 286 GLY A O 1
ATOM 2288 N N . ARG A 1 287 ? -15.365 10.704 -44.094 1.00 43.25 287 ARG A N 1
ATOM 2289 C CA . ARG A 1 287 ? -16.166 9.473 -44.114 1.00 43.25 287 ARG A CA 1
ATOM 2290 C C . ARG A 1 287 ? -15.462 8.379 -44.925 1.00 43.25 287 ARG A C 1
ATOM 2292 O O . ARG A 1 287 ? -15.133 8.629 -46.083 1.00 43.25 287 ARG A O 1
ATOM 2299 N N . ARG A 1 288 ? -15.421 7.145 -44.401 1.00 38.47 288 ARG A N 1
ATOM 2300 C CA . ARG A 1 288 ? -15.641 5.914 -45.190 1.00 38.47 288 ARG A CA 1
ATOM 2301 C C . ARG A 1 288 ? -15.833 4.657 -44.316 1.00 38.47 288 ARG A C 1
ATOM 2303 O O . ARG A 1 288 ? -14.925 4.209 -43.638 1.00 38.47 288 ARG A O 1
ATOM 2310 N N . LYS A 1 289 ? -17.053 4.112 -44.419 1.00 38.66 289 LYS A N 1
ATOM 2311 C CA . LYS A 1 289 ? -17.459 2.694 -44.507 1.00 38.66 289 LYS A CA 1
ATOM 2312 C C . LYS A 1 289 ? -16.643 1.630 -43.750 1.00 38.66 289 LYS A C 1
ATOM 2314 O O . LYS A 1 289 ? -15.600 1.192 -44.221 1.00 38.66 289 LYS A O 1
ATOM 2319 N N . CYS A 1 290 ? -17.274 1.045 -42.733 1.00 44.06 290 CYS A N 1
ATOM 2320 C CA . CYS A 1 290 ? -17.081 -0.363 -42.378 1.00 44.06 290 CYS A CA 1
ATOM 2321 C C . CYS A 1 290 ? -17.789 -1.262 -43.412 1.00 44.06 290 CYS A C 1
ATOM 2323 O O . CYS A 1 290 ? -18.973 -1.032 -43.677 1.00 44.06 290 CYS A O 1
ATOM 2325 N N . PRO A 1 291 ? -17.148 -2.307 -43.960 1.00 45.91 291 PRO A N 1
ATOM 2326 C CA . PRO A 1 291 ? -17.861 -3.432 -44.534 1.00 45.91 291 PRO A CA 1
ATOM 2327 C C . PRO A 1 291 ? -17.961 -4.556 -43.500 1.00 45.91 291 PRO A C 1
ATOM 2329 O O . PRO A 1 291 ? -16.962 -5.022 -42.953 1.00 45.91 291 PRO A O 1
ATOM 2332 N N . GLY A 1 292 ? -19.189 -5.004 -43.258 1.00 40.12 292 GLY A N 1
ATOM 2333 C CA . GLY A 1 292 ? -19.442 -6.255 -42.565 1.00 40.12 292 GLY A CA 1
ATOM 2334 C C . GLY A 1 292 ? -18.926 -7.457 -43.359 1.00 40.12 292 GLY A C 1
ATOM 2335 O O . GLY A 1 292 ? -18.947 -7.473 -44.590 1.00 40.12 292 GLY A O 1
ATOM 2336 N N . ARG A 1 293 ? -18.529 -8.500 -42.632 1.00 40.72 293 ARG A N 1
ATOM 2337 C CA . ARG A 1 293 ? -18.553 -9.879 -43.120 1.00 40.72 293 ARG A CA 1
ATOM 2338 C C . ARG A 1 293 ? -19.379 -10.700 -42.146 1.00 40.72 293 ARG A C 1
ATOM 2340 O O . ARG A 1 293 ? -18.912 -11.092 -41.086 1.00 40.72 293 ARG A O 1
ATOM 2347 N N . GLY A 1 294 ? -20.633 -10.902 -42.525 1.00 40.34 294 GLY A N 1
ATOM 2348 C CA . GLY A 1 294 ? -21.427 -12.037 -42.086 1.00 40.34 294 GLY A CA 1
ATOM 2349 C C . GLY A 1 294 ? -21.480 -13.090 -43.193 1.00 40.34 294 GLY A C 1
ATOM 2350 O O . GLY A 1 294 ? -21.270 -12.766 -44.364 1.00 40.34 294 GLY A O 1
ATOM 2351 N N . ARG A 1 295 ? -21.888 -14.296 -42.774 1.00 42.59 295 ARG A N 1
ATOM 2352 C CA . ARG A 1 295 ? -22.117 -15.562 -43.507 1.00 42.59 295 ARG A CA 1
ATOM 2353 C C . ARG A 1 295 ? -20.872 -16.458 -43.585 1.00 42.59 295 ARG A C 1
ATOM 2355 O O . ARG A 1 295 ? -19.830 -16.008 -44.031 1.00 42.59 295 ARG A O 1
ATOM 2362 N N . GLY A 1 296 ? -20.912 -17.729 -43.187 1.00 40.38 296 GLY A N 1
ATOM 2363 C CA . GLY A 1 296 ? -22.030 -18.621 -42.850 1.00 40.38 296 GLY A CA 1
ATOM 2364 C C . GLY A 1 296 ? -21.787 -20.018 -43.450 1.00 40.38 296 GLY A C 1
ATOM 2365 O O . GLY A 1 296 ? -20.944 -20.145 -44.331 1.00 40.38 296 GLY A O 1
ATOM 2366 N N . SER A 1 297 ? -22.588 -21.007 -43.023 1.00 42.88 297 SER A N 1
ATOM 2367 C CA . SER A 1 297 ? -22.610 -22.449 -43.399 1.00 42.88 297 SER A CA 1
ATOM 2368 C C . SER A 1 297 ? -21.560 -23.299 -42.657 1.00 42.88 297 SER A C 1
ATOM 2370 O O . SER A 1 297 ? -20.388 -22.959 -42.675 1.00 42.88 297 SER A O 1
ATOM 2372 N N . ARG A 1 298 ? -21.866 -24.335 -41.856 1.00 45.34 298 ARG A N 1
ATOM 2373 C CA . ARG A 1 298 ? -22.955 -25.341 -41.811 1.00 45.34 298 ARG A CA 1
ATOM 2374 C C . ARG A 1 298 ? -23.086 -26.144 -43.107 1.00 45.34 298 ARG A C 1
ATOM 2376 O O . ARG A 1 298 ? -23.731 -25.660 -44.025 1.00 45.34 298 ARG A O 1
ATOM 2383 N N . CYS A 1 299 ? -22.500 -27.344 -43.114 1.00 41.28 299 CYS A N 1
ATOM 2384 C CA . CYS A 1 299 ? -23.014 -28.611 -43.662 1.00 41.28 299 CYS A CA 1
ATOM 2385 C C . CYS A 1 299 ? -21.949 -29.710 -43.466 1.00 41.28 299 CYS A C 1
ATOM 2387 O O . CYS A 1 299 ? -20.781 -29.452 -43.750 1.00 41.28 299 CYS A O 1
ATOM 2389 N N . GLY A 1 300 ? -22.372 -30.907 -43.038 1.00 44.44 300 GLY A N 1
ATOM 2390 C CA . GLY A 1 300 ? -21.555 -32.126 -42.952 1.00 44.44 300 GLY A CA 1
ATOM 2391 C C . GLY A 1 300 ? -21.356 -32.615 -41.533 1.00 44.44 300 GLY A C 1
ATOM 2392 O O . GLY A 1 300 ? -20.264 -32.345 -40.997 1.00 44.44 300 GLY A O 1
#

Secondary structure (DSSP, 8-state):
----------------------TTS-GGG-HHHHHHHHHHHHHHTTTS-TTS-TTSHHHHHHHHHHHHHHHHHHHHHHHHHHHHHHHHHHHHHHHHHHHHHHHHHHHHHHHHHHHHHHHHHHHHHHHHHHHHHHHHHHHHHHHHHHHHHHHHHHHHHHHHHHHHHHHHHHHHHHHHHHHHHHHHHHHHHHHHHHHHHHHHHHHHHHTT----HHHHHHHHHHHHHHHHHHHH-------GGGG--------------------------PPP-----------------PPP--------

Foldseek 3Di:
DDDDDPPPPDDPPPPQDQDDPQVPHFCVVPVVSLVVNLCSVVVVVVVDDPPPDPPCVVVVVVVSVVVSRVVRVVVVVVVVVVVVVVVVVVVVVVVVVVVVVVVVVVVVVVVVVVVVVVVVVVVVVVVVVVVVVVVVVVVVVVVVVVVVVVVVVVVVVVVVVVVVVVVVVVVVVVVVLVVLVVVLVVLVVVLVVLVVVLVVVVVCVVVVHDDDPVVNVVSVVVNVVSVVVNVPRPNPDDDPVNPDPPPPPPPPPPPPDPPPPPPPPDPPPDDDDDDDDDDDDDDDDDDDDDDDDDDDDDDD